Protein 5CWM (pdb70)

Secondary structure (DSSP, 8-state):
-HHHHHHHHHHHHHHHHHHHHHHHHHT-HHHHHHHHHHHHHHHHHHHHHHHHHHHHT-HHHHHHHHHHHHHHHHHHHHHHHHHT-HHHHHHHHHHHHHHHHHHHHHHHHHHHHT-HHHHHHHHHHHHHHHHHHHHHHHHH--HHHHHHHHHHHHHHHHHHHHHHHHHHHTT-HHHHHHHHHHHHHHHHHHHHHHHHH--HHHHHHHHHHHHHHHHHHHHHHHHHH-

Sequence (226 aa):
DPEDELKRVEKLVKEAEEELLRQAKEKGSEEDLEKALRTAEEAAREAKKVLEQAEKEGDPEVALRAVELVVRVAELLLRIAKESGSEEALERALRVAEEAARLAKRVLELAEKQGDPEVALRAVELVVRVAELLLRRIAKESGSEEALERALRVAEEAARLAKRVLELAEKQGDPEVARRAVELVKRVAELLERIARESGSEEAKERAERVREEARELQERVKELRER

Radius of gyration: 18.55 Å; Cα contacts (8 Å, |Δi|>4): 306; chains: 1; bounding box: 42×52×33 Å

Nearest PDB structures (foldseek):
  5cwm-assembly1_A  TM=1.004E+00  e=1.000E-24  synthetic construct
  6e9v-assembly1_Q  TM=1.001E+00  e=4.396E-19  synthetic construct
  6e9t-assembly1_B  TM=9.562E-01  e=6.233E-20  synthetic construct
  6e9y-assembly1_A  TM=9.584E-01  e=1.432E-18  synthetic construct
  6xr2-assembly2_F  TM=8.807E-01  e=2.172E-08  synthetic construct

Solvent-accessible surface area: 11462 Å² total; per-residue (Å²): 105,31,103,73,59,18,115,124,0,52,127,20,0,126,76,0,13,76,29,6,133,59,7,110,144,138,65,30,118,112,16,19,93,67,0,23,144,22,0,31,62,0,12,124,25,0,70,122,2,0,75,55,1,55,185,112,15,55,14,123,17,0,17,96,0,0,32,0,4,0,76,0,0,50,0,0,6,97,2,2,97,101,40,68,43,128,104,6,20,75,80,0,27,137,25,0,24,39,0,11,116,0,0,77,72,0,0,59,12,0,49,159,93,26,37,6,88,15,0,16,118,0,0,30,7,2,4,95,0,3,66,7,0,7,141,1,9,120,85,53,63,45,120,142,2,30,65,98,2,0,108,6,2,13,30,0,0,136,10,0,60,79,0,1,58,18,0,58,169,96,48,38,57,104,10,0,92,63,0,2,56,0,0,69,81,0,5,106,20,0,59,106,4,16,197,104,64,46,15,149,56,0,113,92,40,2,99,115,2,91,74,24,14,146,74,0,77,107,74,2,102,115,29,126,137,232

B-factor: mean 99.31, std 34.23, range [41.82, 228.81]

Structure (mmCIF, N/CA/C/O backbone):
data_5CWM
#
_entry.id   5CWM
#
_cell.length_a   98.280
_cell.length_b   98.280
_cell.length_c   48.570
_cell.angle_alpha   90.000
_cell.angle_beta   90.000
_cell.angle_gamma   120.000
#
_symmetry.space_group_name_H-M   'P 65'
#
loop_
_atom_site.group_PDB
_atom_site.id
_atom_site.type_symbol
_atom_site.label_atom_id
_atom_site.label_alt_id
_atom_site.label_comp_id
_atom_site.label_asym_id
_atom_site.label_entity_id
_atom_site.label_seq_id
_atom_site.pdbx_PDB_ins_code
_atom_site.Cartn_x
_atom_site.Cartn_y
_atom_site.Cartn_z
_atom_site.occupancy
_atom_site.B_iso_or_equiv
_atom_site.auth_seq_id
_atom_site.auth_comp_id
_atom_site.auth_asym_id
_atom_site.auth_atom_id
_atom_site.pdbx_PDB_model_num
ATOM 1 N N . ASP A 1 2 ? 67.132 -4.216 -17.812 1.00 103.97 2 ASP A N 1
ATOM 2 C CA . ASP A 1 2 ? 65.830 -4.274 -18.465 1.00 107.49 2 ASP A CA 1
ATOM 3 C C . ASP A 1 2 ? 64.845 -5.092 -17.636 1.00 107.02 2 ASP A C 1
ATOM 4 O O . ASP A 1 2 ? 65.063 -6.281 -17.407 1.00 110.89 2 ASP A O 1
ATOM 9 N N . PRO A 1 3 ? 63.754 -4.453 -17.187 1.00 104.19 3 PRO A N 1
ATOM 10 C CA . PRO A 1 3 ? 62.736 -5.080 -16.334 1.00 99.88 3 PRO A CA 1
ATOM 11 C C . PRO A 1 3 ? 62.044 -6.273 -16.991 1.00 100.97 3 PRO A C 1
ATOM 12 O O . PRO A 1 3 ? 61.611 -7.187 -16.288 1.00 100.45 3 PRO A O 1
ATOM 16 N N . GLU A 1 4 ? 61.943 -6.260 -18.316 1.00 105.88 4 GLU A N 1
ATOM 17 C CA . GLU A 1 4 ? 61.312 -7.353 -19.051 1.00 108.23 4 GLU A CA 1
ATOM 18 C C . GLU A 1 4 ? 62.104 -8.650 -18.899 1.00 103.53 4 GLU A C 1
ATOM 19 O O . GLU A 1 4 ? 61.545 -9.700 -18.563 1.00 100.65 4 GLU A O 1
ATOM 25 N N . ASP A 1 5 ? 63.408 -8.564 -19.146 1.00 104.81 5 ASP A N 1
ATOM 26 C CA . ASP A 1 5 ? 64.302 -9.709 -19.025 1.00 102.55 5 ASP A CA 1
ATOM 27 C C . ASP A 1 5 ? 64.305 -10.250 -17.599 1.00 96.27 5 ASP A C 1
ATOM 28 O O . ASP A 1 5 ? 64.391 -11.459 -17.383 1.00 97.80 5 ASP A O 1
ATOM 33 N N . GLU A 1 6 ? 64.210 -9.344 -16.631 1.00 92.92 6 GLU A N 1
ATOM 34 C CA . GLU A 1 6 ? 64.150 -9.724 -15.225 1.00 86.19 6 GLU A CA 1
ATOM 35 C C . GLU A 1 6 ? 62.848 -10.455 -14.917 1.00 77.59 6 GLU A C 1
ATOM 36 O O . GLU A 1 6 ? 62.837 -11.436 -14.173 1.00 78.92 6 GLU A O 1
ATOM 42 N N . LEU A 1 7 ? 61.751 -9.972 -15.494 1.00 72.19 7 LEU A N 1
ATOM 43 C CA . LEU A 1 7 ? 60.453 -10.612 -15.318 1.00 67.77 7 LEU A CA 1
ATOM 44 C C . LEU A 1 7 ? 60.463 -12.020 -15.895 1.00 68.28 7 LEU A C 1
ATOM 45 O O . LEU A 1 7 ? 59.991 -12.961 -15.256 1.00 65.95 7 LEU A O 1
ATOM 50 N N . LYS A 1 8 ? 61.011 -12.165 -17.098 1.00 74.35 8 LYS A N 1
ATOM 51 C CA . LYS A 1 8 ? 61.118 -13.480 -17.719 1.00 78.89 8 LYS A CA 1
ATOM 52 C C . LYS A 1 8 ? 62.054 -14.384 -16.918 1.00 81.03 8 LYS A C 1
ATOM 53 O O . LYS A 1 8 ? 61.877 -15.604 -16.884 1.00 76.21 8 LYS A O 1
ATOM 59 N N . ARG A 1 9 ? 63.045 -13.777 -16.271 1.00 87.84 9 ARG A N 1
ATOM 60 C CA . ARG A 1 9 ? 63.944 -14.501 -15.378 1.00 93.16 9 ARG A CA 1
ATOM 61 C C . ARG A 1 9 ? 63.175 -15.085 -14.198 1.00 90.63 9 ARG A C 1
ATOM 62 O O . ARG A 1 9 ? 63.292 -16.275 -13.891 1.00 97.42 9 ARG A O 1
ATOM 70 N N . VAL A 1 10 ? 62.386 -14.238 -13.543 1.00 82.23 10 VAL A N 1
ATOM 71 C CA . VAL A 1 10 ? 61.566 -14.664 -12.416 1.00 71.77 10 VAL A CA 1
ATOM 72 C C . VAL A 1 10 ? 60.593 -15.762 -12.837 1.00 66.83 10 VAL A C 1
ATOM 73 O O . VAL A 1 10 ? 60.433 -16.762 -12.135 1.00 65.98 10 VAL A O 1
ATOM 77 N N . GLU A 1 11 ? 59.955 -15.572 -13.988 1.00 67.14 11 GLU A N 1
ATOM 78 C CA . GLU A 1 11 ? 59.025 -16.560 -14.527 1.00 69.75 11 GLU A CA 1
ATOM 79 C C . GLU A 1 11 ? 59.716 -17.900 -14.756 1.00 67.58 11 GLU A C 1
ATOM 80 O O . GLU A 1 11 ? 59.168 -18.956 -14.431 1.00 56.13 11 GLU A O 1
ATOM 86 N N . LYS A 1 12 ? 60.921 -17.849 -15.313 1.00 71.88 12 LYS A N 1
ATOM 87 C CA . LYS A 1 12 ? 61.689 -19.061 -15.571 1.00 76.72 12 LYS A CA 1
ATOM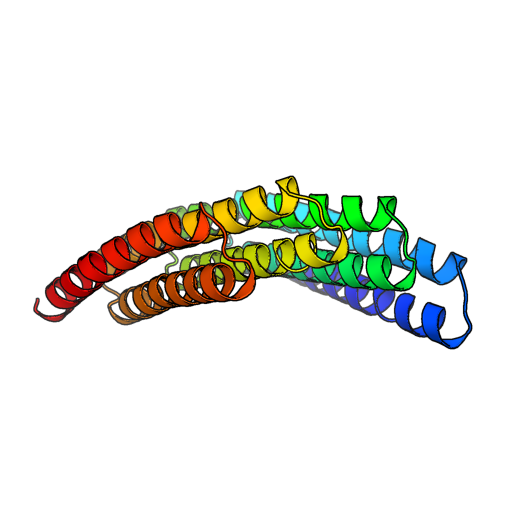 88 C C . LYS A 1 12 ? 62.062 -19.751 -14.264 1.00 69.72 12 LYS A C 1
ATOM 89 O O . LYS A 1 12 ? 62.073 -20.980 -14.185 1.00 67.43 12 LYS A O 1
ATOM 95 N N . LEU A 1 13 ? 62.367 -18.958 -13.241 1.00 66.71 13 LEU A N 1
ATOM 96 C CA . LEU A 1 13 ? 62.669 -19.510 -11.925 1.00 65.95 13 LEU A CA 1
ATOM 97 C C . LEU A 1 13 ? 61.445 -20.203 -11.337 1.00 63.13 13 LEU A C 1
ATOM 98 O O . LEU A 1 13 ? 61.556 -21.264 -10.722 1.00 61.04 13 LEU A O 1
ATOM 103 N N . VAL A 1 14 ? 60.278 -19.597 -11.532 1.00 60.45 14 VAL A N 1
ATOM 104 C CA . VAL A 1 14 ? 59.026 -20.173 -11.057 1.00 59.23 14 VAL A CA 1
ATOM 105 C C . VAL A 1 14 ? 58.738 -21.501 -11.751 1.00 60.42 14 VAL A C 1
ATOM 106 O O . VAL A 1 14 ? 58.424 -22.496 -11.097 1.00 59.56 14 VAL A O 1
ATOM 110 N N . LYS A 1 15 ? 58.847 -21.508 -13.077 1.00 67.82 15 LYS A N 1
ATOM 111 C CA . LYS A 1 15 ? 58.653 -22.724 -13.863 1.00 73.58 15 LYS A CA 1
ATOM 112 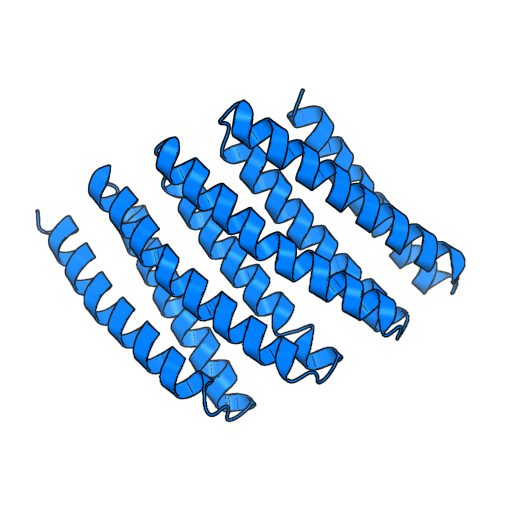C C . LYS A 1 15 ? 59.612 -23.826 -13.418 1.00 73.80 15 LYS A C 1
ATOM 113 O O . LYS A 1 15 ? 59.211 -24.973 -13.210 1.00 75.31 15 LYS A O 1
ATOM 119 N N . GLU A 1 16 ? 60.879 -23.456 -13.266 1.00 74.21 16 GLU A N 1
ATOM 120 C CA . GLU A 1 16 ? 61.921 -24.383 -12.844 1.00 76.53 16 GLU A CA 1
ATOM 121 C C . GLU A 1 16 ? 61.617 -24.971 -11.470 1.00 70.85 16 GLU A C 1
ATOM 122 O O . GLU A 1 16 ? 61.825 -26.162 -11.236 1.00 65.17 16 GLU A O 1
ATOM 128 N N . ALA A 1 17 ? 61.118 -24.130 -10.569 1.00 70.07 17 ALA A N 1
ATOM 129 C CA . ALA A 1 17 ? 60.753 -24.566 -9.225 1.00 64.21 17 ALA A CA 1
ATOM 130 C C . ALA A 1 17 ? 59.568 -25.528 -9.258 1.00 60.92 17 ALA A C 1
ATOM 131 O O . ALA A 1 17 ? 59.556 -26.536 -8.549 1.00 59.27 17 ALA A O 1
ATOM 133 N N . GLU A 1 18 ? 58.573 -25.209 -10.081 1.00 59.09 18 GLU A N 1
ATOM 134 C CA . GLU A 1 18 ? 57.398 -26.061 -10.231 1.00 60.13 18 GLU A CA 1
ATOM 135 C C . GLU A 1 18 ? 57.784 -27.417 -10.808 1.00 62.34 18 GLU A C 1
ATOM 136 O O . GLU A 1 18 ? 57.198 -28.442 -10.455 1.00 62.43 18 GLU A O 1
ATOM 142 N N A GLU A 1 19 ? 58.772 -27.410 -11.697 0.47 66.34 19 GLU A N 1
ATOM 143 N N B GLU A 1 19 ? 58.773 -27.427 -11.694 0.53 66.33 19 GLU A N 1
ATOM 144 C CA A GLU A 1 19 ? 59.285 -28.635 -12.297 0.47 70.66 19 GLU A CA 1
ATOM 145 C CA B GLU A 1 19 ? 59.239 -28.681 -12.272 0.53 70.89 19 GLU A CA 1
ATOM 146 C C A GLU A 1 19 ? 60.072 -29.444 -11.272 0.47 71.80 19 GLU A C 1
ATOM 147 C C B GLU A 1 19 ? 60.087 -29.461 -11.272 0.53 71.90 19 GLU A C 1
ATOM 148 O O A GLU A 1 19 ? 60.026 -30.674 -11.268 0.47 71.81 19 GLU A O 1
ATOM 149 O O B GLU A 1 19 ? 60.097 -30.693 -11.283 0.53 71.94 19 GLU A O 1
ATOM 160 N N . LEU A 1 20 ? 60.792 -28.740 -10.405 1.00 69.48 20 LEU A N 1
ATOM 161 C CA . LEU A 1 20 ? 61.545 -29.375 -9.330 1.00 66.93 20 LEU A CA 1
ATOM 162 C C . LEU A 1 20 ? 60.582 -30.055 -8.368 1.00 62.92 20 LEU A C 1
ATOM 163 O O . LEU A 1 20 ? 60.860 -31.138 -7.861 1.00 64.45 20 LEU A O 1
ATOM 168 N N . LEU A 1 21 ? 59.446 -29.406 -8.128 1.00 63.71 21 LEU A N 1
ATOM 169 C CA . LEU A 1 21 ? 58.389 -29.971 -7.296 1.00 63.99 21 LEU A CA 1
ATOM 170 C C . LEU A 1 21 ? 57.752 -31.183 -7.965 1.00 67.68 21 LEU A C 1
ATOM 171 O O . LEU A 1 21 ? 57.481 -32.193 -7.314 1.00 67.42 21 LEU A O 1
ATOM 176 N N . ARG A 1 22 ? 57.513 -31.072 -9.268 1.00 71.64 22 ARG A N 1
ATOM 177 C CA . ARG A 1 22 ? 56.889 -32.142 -10.038 1.00 77.11 22 ARG A CA 1
ATOM 178 C C . ARG A 1 22 ? 57.761 -33.395 -10.026 1.00 73.23 22 ARG A C 1
ATOM 179 O O . ARG A 1 22 ? 57.273 -34.507 -9.806 1.00 71.21 22 ARG A O 1
ATOM 187 N N . GLN A 1 23 ? 59.057 -33.205 -10.253 1.00 74.84 23 GLN A N 1
ATOM 188 C CA . GLN A 1 23 ? 60.013 -34.302 -10.177 1.00 84.17 23 GLN A CA 1
ATOM 189 C C . GLN A 1 23 ? 60.120 -34.828 -8.749 1.00 83.67 23 GLN A C 1
ATOM 190 O O . GLN A 1 23 ? 60.259 -36.032 -8.533 1.00 83.58 23 GLN A O 1
ATOM 196 N N . ALA A 1 24 ? 60.048 -33.920 -7.779 1.00 84.68 24 ALA A N 1
ATOM 197 C CA . ALA A 1 24 ? 60.120 -34.289 -6.368 1.00 91.02 24 ALA A CA 1
ATOM 198 C C . ALA A 1 24 ? 58.982 -35.228 -5.992 1.00 91.26 24 ALA A C 1
ATOM 199 O O . ALA A 1 24 ? 59.169 -36.162 -5.216 1.00 93.05 24 ALA A O 1
ATOM 201 N N . LYS A 1 25 ? 57.802 -34.972 -6.545 1.00 85.03 25 LYS A N 1
ATOM 202 C CA . LYS A 1 25 ? 56.663 -35.854 -6.332 1.00 81.64 25 LYS A CA 1
ATOM 203 C C . LYS A 1 25 ? 56.845 -37.143 -7.122 1.00 85.58 25 LYS A C 1
ATOM 204 O O . LYS A 1 25 ? 56.499 -38.226 -6.650 1.00 86.44 25 LYS A O 1
ATOM 210 N N . GLU A 1 26 ? 57.389 -37.013 -8.329 1.00 89.64 26 GLU A N 1
ATOM 211 C CA . GLU A 1 26 ? 57.546 -38.150 -9.229 1.00 95.93 26 GLU A CA 1
ATOM 212 C C . GLU A 1 26 ? 58.467 -39.238 -8.677 1.00 98.72 26 GLU A C 1
ATOM 213 O O . GLU A 1 26 ? 58.049 -40.385 -8.517 1.00 101.85 26 GLU A O 1
ATOM 219 N N . LYS A 1 27 ? 59.715 -38.882 -8.384 1.00 99.87 27 LYS A N 1
ATOM 220 C CA . LYS A 1 27 ? 60.683 -39.865 -7.900 1.00 105.98 27 LYS A CA 1
ATOM 221 C C . LYS A 1 27 ? 60.807 -39.882 -6.377 1.00 105.25 27 LYS A C 1
ATOM 222 O O . LYS A 1 27 ? 61.602 -40.642 -5.823 1.00 108.15 27 LYS A O 1
ATOM 228 N N . GLY A 1 28 ? 60.023 -39.044 -5.705 1.00 103.98 28 GLY A N 1
ATOM 229 C CA . GLY A 1 28 ? 60.018 -39.007 -4.254 1.00 105.37 28 GLY A CA 1
ATOM 230 C C . GLY A 1 28 ? 61.316 -38.497 -3.658 1.00 106.65 28 GLY A C 1
ATOM 231 O O . GLY A 1 28 ? 61.903 -39.141 -2.788 1.00 109.44 28 GLY A O 1
ATOM 232 N N . SER A 1 29 ? 61.765 -37.335 -4.123 1.00 103.93 29 SER A N 1
ATOM 233 C CA . SER A 1 29 ? 63.015 -36.753 -3.648 1.00 104.72 29 SER A CA 1
ATOM 234 C C . SER A 1 29 ? 62.769 -35.562 -2.726 1.00 103.92 29 SER A C 1
ATOM 235 O O . SER A 1 29 ? 62.058 -34.623 -3.084 1.00 101.57 29 SER A O 1
ATOM 238 N N . GLU A 1 30 ? 63.365 -35.609 -1.538 1.00 101.89 30 GLU A N 1
ATOM 239 C CA . GLU A 1 30 ? 63.216 -34.543 -0.554 1.00 97.06 30 GLU A CA 1
ATOM 240 C C . GLU A 1 30 ? 64.087 -33.341 -0.911 1.00 92.00 30 GLU A C 1
ATOM 241 O O . GLU A 1 30 ? 63.692 -32.189 -0.710 1.00 87.44 30 GLU A O 1
ATOM 247 N N . GLU A 1 31 ? 65.271 -33.620 -1.449 1.00 94.78 31 GLU A N 1
ATOM 248 C CA . GLU A 1 31 ? 66.213 -32.571 -1.824 1.00 95.89 31 GLU A CA 1
ATOM 249 C C . GLU A 1 31 ? 65.675 -31.733 -2.979 1.00 88.82 31 GLU A C 1
ATOM 250 O O . GLU A 1 31 ? 65.882 -30.518 -3.023 1.00 86.89 31 GLU A O 1
ATOM 256 N N . ASP A 1 32 ? 64.990 -32.387 -3.914 1.00 87.46 32 ASP A N 1
ATOM 257 C CA . ASP A 1 32 ? 64.341 -31.687 -5.017 1.00 85.00 32 ASP A CA 1
ATOM 258 C C . ASP A 1 32 ? 63.272 -30.746 -4.483 1.00 76.02 32 ASP A C 1
ATOM 259 O O . ASP A 1 32 ? 63.073 -29.649 -5.002 1.00 71.27 32 ASP A O 1
ATOM 264 N N . LEU A 1 33 ? 62.591 -31.190 -3.433 1.00 77.18 33 LEU A N 1
ATOM 265 C CA . LEU A 1 33 ? 61.555 -30.400 -2.785 1.00 74.77 33 LEU A CA 1
ATOM 266 C C . LEU A 1 33 ? 62.155 -29.174 -2.101 1.00 68.13 33 LEU A C 1
ATOM 267 O O . LEU A 1 33 ? 61.639 -28.057 -2.228 1.00 63.61 33 LEU A O 1
ATOM 272 N N . GLU A 1 34 ? 63.254 -29.388 -1.384 1.00 66.31 34 GLU A N 1
ATOM 273 C CA . GLU A 1 34 ? 63.943 -28.301 -0.695 1.00 69.32 34 GLU A CA 1
ATOM 274 C C . GLU A 1 34 ? 64.485 -27.262 -1.677 1.00 66.83 34 GLU A C 1
ATOM 275 O O . GLU A 1 34 ? 64.311 -26.057 -1.477 1.00 61.53 34 GLU A O 1
ATOM 281 N N . LYS A 1 35 ? 65.134 -27.728 -2.740 1.00 71.24 35 LYS A N 1
ATOM 282 C CA . LYS A 1 35 ? 65.688 -26.818 -3.737 1.00 75.69 35 LYS A CA 1
ATOM 283 C C . LYS A 1 35 ? 64.574 -26.161 -4.547 1.00 70.70 35 LYS A C 1
ATOM 284 O O . LYS A 1 35 ? 64.771 -25.098 -5.136 1.00 69.24 35 LYS A O 1
ATOM 290 N N . ALA A 1 36 ? 63.405 -26.796 -4.576 1.00 67.34 36 ALA A N 1
ATOM 291 C CA . ALA A 1 36 ? 62.227 -26.187 -5.184 1.00 61.80 36 ALA A CA 1
ATOM 292 C C . ALA A 1 36 ? 61.763 -25.018 -4.326 1.00 59.43 36 ALA A C 1
ATOM 293 O O . ALA A 1 36 ? 61.447 -23.939 -4.837 1.00 57.82 36 ALA A O 1
ATOM 295 N N . LEU A 1 37 ? 61.729 -25.249 -3.016 1.00 59.76 37 LEU A N 1
ATOM 296 C CA . LEU A 1 37 ? 61.407 -24.205 -2.049 1.00 60.28 37 LEU A CA 1
ATOM 297 C C . LEU A 1 37 ? 62.358 -23.019 -2.203 1.00 60.11 37 LEU A C 1
ATOM 298 O O . LEU A 1 37 ? 61.925 -21.867 -2.325 1.00 59.21 37 LEU A O 1
ATOM 303 N N . ARG A 1 38 ? 63.654 -23.318 -2.216 1.00 64.32 38 ARG A N 1
ATOM 304 C CA . ARG A 1 38 ? 64.688 -22.297 -2.363 1.00 68.93 38 ARG A CA 1
ATOM 305 C C . ARG A 1 38 ? 64.560 -21.530 -3.677 1.00 66.17 38 ARG A C 1
ATOM 306 O O . ARG A 1 38 ? 64.683 -20.303 -3.704 1.00 67.19 38 ARG A O 1
ATOM 314 N N . THR A 1 39 ? 64.314 -22.258 -4.762 1.00 58.23 39 THR A N 1
ATOM 315 C CA . THR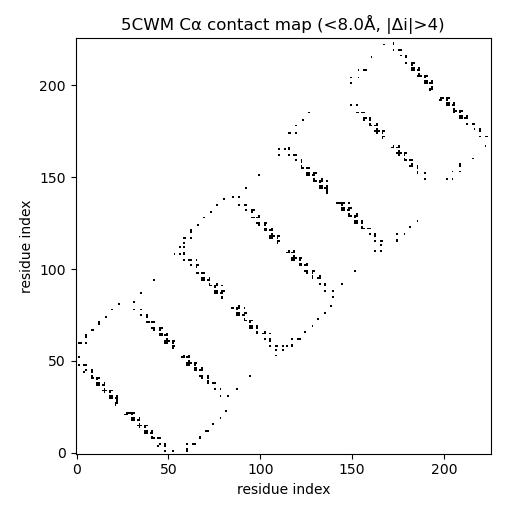 A 1 39 ? 64.156 -21.649 -6.079 1.00 57.78 39 THR A CA 1
ATOM 316 C C . THR A 1 39 ? 62.969 -20.691 -6.095 1.00 66.19 39 THR A C 1
ATOM 317 O O . THR A 1 39 ? 63.064 -19.570 -6.606 1.00 55.27 39 THR A O 1
ATOM 321 N N . ALA A 1 40 ? 61.855 -21.139 -5.525 1.00 66.12 40 ALA A N 1
ATOM 322 C CA . ALA A 1 40 ? 60.661 -20.308 -5.429 1.00 69.10 40 ALA A CA 1
ATOM 323 C C . ALA A 1 40 ? 60.939 -19.044 -4.619 1.00 69.35 40 ALA A C 1
ATOM 324 O O . ALA A 1 40 ? 60.549 -17.943 -5.016 1.00 69.57 40 ALA A O 1
ATOM 326 N N . GLU A 1 41 ? 61.622 -19.208 -3.489 1.00 68.92 41 GLU A N 1
ATOM 327 C CA . GLU A 1 41 ? 61.966 -18.071 -2.640 1.00 71.10 41 GLU A CA 1
ATOM 328 C C . GLU A 1 41 ? 62.849 -17.061 -3.371 1.00 67.48 41 GLU A C 1
ATOM 329 O O . GLU A 1 41 ? 62.656 -15.848 -3.244 1.00 68.39 41 GLU A O 1
ATOM 335 N N . GLU A 1 42 ? 63.815 -17.563 -4.136 1.00 67.48 42 GLU A N 1
ATOM 336 C CA . GLU A 1 42 ? 64.678 -16.697 -4.933 1.00 70.37 42 GLU A CA 1
ATOM 337 C C . GLU A 1 42 ? 63.860 -15.949 -5.981 1.00 64.18 42 GLU A C 1
ATOM 338 O O . GLU A 1 42 ? 64.072 -14.754 -6.218 1.00 64.71 42 GLU A O 1
ATOM 344 N N . ALA A 1 43 ? 62.920 -16.660 -6.597 1.00 58.63 43 ALA A N 1
ATOM 345 C CA . ALA A 1 43 ? 62.023 -16.062 -7.578 1.00 57.63 43 ALA A CA 1
ATOM 346 C C . ALA A 1 43 ? 61.235 -14.911 -6.961 1.00 58.71 43 ALA A C 1
ATOM 347 O O . ALA A 1 43 ? 61.114 -13.840 -7.558 1.00 57.89 43 ALA A O 1
ATOM 349 N N . ALA A 1 44 ? 60.711 -15.135 -5.760 1.00 61.06 44 ALA A N 1
ATOM 350 C CA . ALA A 1 44 ? 59.961 -14.106 -5.046 1.00 59.42 44 ALA A CA 1
ATOM 351 C C . ALA A 1 44 ? 60.847 -12.912 -4.700 1.00 62.36 44 ALA A C 1
ATOM 352 O O . ALA A 1 44 ? 60.418 -11.760 -4.803 1.00 62.16 44 ALA A O 1
ATOM 354 N N . ARG A 1 45 ? 62.080 -13.192 -4.286 1.00 69.77 45 ARG A N 1
ATOM 355 C CA . ARG A 1 45 ? 63.042 -12.138 -3.972 1.00 79.39 45 ARG A CA 1
ATOM 356 C C . ARG A 1 45 ? 63.295 -11.241 -5.181 1.00 81.90 45 ARG A C 1
ATOM 357 O O . ARG A 1 45 ? 63.112 -10.017 -5.117 1.00 80.76 45 ARG A O 1
ATOM 365 N N . GLU A 1 46 ? 63.709 -11.861 -6.283 1.00 84.84 46 GLU A N 1
ATOM 366 C CA . GLU A 1 46 ? 63.971 -11.133 -7.519 1.00 84.87 46 GLU A CA 1
ATOM 367 C C . GLU A 1 46 ? 62.737 -10.361 -7.974 1.00 77.08 46 GLU A C 1
ATOM 368 O O . GLU A 1 46 ? 62.843 -9.222 -8.431 1.00 79.48 46 GLU A O 1
ATOM 374 N N . ALA A 1 47 ? 61.569 -10.983 -7.835 1.00 72.47 47 ALA A N 1
ATOM 375 C CA . ALA A 1 47 ? 60.308 -10.341 -8.191 1.00 69.67 47 ALA A CA 1
ATOM 376 C C . ALA A 1 47 ? 60.090 -9.065 -7.383 1.00 70.43 47 ALA A C 1
ATOM 377 O O . ALA A 1 47 ? 59.729 -8.022 -7.938 1.00 69.48 47 ALA A O 1
ATOM 379 N N . LYS A 1 48 ? 60.314 -9.148 -6.074 1.00 70.96 48 LYS A N 1
ATOM 380 C CA . LYS A 1 48 ? 60.154 -7.984 -5.212 1.00 76.44 48 LYS A CA 1
ATOM 381 C C . LYS A 1 48 ? 61.167 -6.902 -5.571 1.00 80.32 48 LYS A C 1
ATOM 382 O O . LYS A 1 48 ? 60.861 -5.713 -5.494 1.00 79.93 48 LYS A O 1
ATOM 388 N N . LYS A 1 49 ? 62.370 -7.314 -5.963 1.00 86.42 49 LYS A N 1
ATOM 389 C CA . LYS A 1 49 ? 63.373 -6.357 -6.426 1.00 93.88 49 LYS A CA 1
ATOM 390 C C . LYS A 1 49 ? 62.877 -5.611 -7.666 1.00 98.01 49 LYS A C 1
ATOM 391 O O . LYS A 1 49 ? 62.978 -4.380 -7.753 1.00 110.21 49 LYS A O 1
ATOM 397 N N . VAL A 1 50 ? 62.335 -6.369 -8.617 1.00 90.04 50 VAL A N 1
ATOM 398 C CA . VAL A 1 50 ? 61.772 -5.801 -9.839 1.00 85.68 50 VAL A CA 1
ATOM 399 C C . VAL A 1 50 ? 60.649 -4.817 -9.518 1.00 82.67 50 VAL A C 1
ATOM 400 O O . VAL A 1 50 ? 60.551 -3.752 -10.128 1.00 83.33 50 VAL A O 1
ATOM 404 N N . LEU A 1 51 ? 59.808 -5.177 -8.554 1.00 80.30 51 LEU A N 1
ATOM 405 C CA . LEU A 1 51 ? 58.766 -4.272 -8.077 1.00 80.69 51 LEU A CA 1
ATOM 406 C C . LEU A 1 51 ? 59.365 -2.980 -7.527 1.00 84.19 51 LEU A C 1
ATOM 407 O O . LEU A 1 51 ? 58.901 -1.881 -7.841 1.00 83.48 51 LEU A O 1
ATOM 412 N N . GLU A 1 52 ? 60.401 -3.125 -6.708 1.00 90.23 52 GLU A N 1
ATOM 413 C CA . GLU A 1 52 ? 61.043 -1.988 -6.062 1.00 98.18 52 GLU A CA 1
ATOM 414 C C . GLU A 1 52 ? 61.673 -1.035 -7.072 1.00 107.41 52 GLU A C 1
ATOM 415 O O . GLU A 1 52 ? 61.631 0.182 -6.886 1.00 112.08 52 GLU A O 1
ATOM 421 N N . GLN A 1 53 ? 62.254 -1.576 -8.139 1.00 111.70 53 GLN A N 1
ATOM 422 C CA . GLN A 1 53 ? 62.819 -0.713 -9.173 1.00 119.87 53 GLN A CA 1
ATOM 423 C C . GLN A 1 53 ? 61.703 -0.141 -10.047 1.00 117.26 53 GLN A C 1
ATOM 424 O O . GLN A 1 53 ? 61.854 0.927 -10.646 1.00 123.02 53 GLN A O 1
ATOM 430 N N . ALA A 1 54 ? 60.579 -0.849 -10.104 1.00 108.56 54 ALA A N 1
ATOM 431 C CA . ALA A 1 54 ? 59.424 -0.390 -10.868 1.00 101.04 54 ALA A CA 1
ATOM 432 C C . ALA A 1 54 ? 58.750 0.783 -10.168 1.00 96.11 54 ALA A C 1
ATOM 433 O O . ALA A 1 54 ? 58.105 1.612 -10.810 1.00 94.78 54 ALA A O 1
ATOM 435 N N . GLU A 1 55 ? 58.898 0.846 -8.848 1.00 94.80 55 GLU A N 1
ATOM 436 C CA . GLU A 1 55 ? 58.377 1.969 -8.077 1.00 97.07 55 GLU A CA 1
ATOM 437 C C . GLU A 1 55 ? 59.137 3.247 -8.411 1.00 103.10 55 GLU A C 1
ATOM 438 O O . GLU A 1 55 ? 58.541 4.312 -8.572 1.00 102.94 55 GLU A O 1
ATOM 444 N N . LYS A 1 56 ? 60.458 3.133 -8.513 1.00 109.51 56 LYS A N 1
ATOM 445 C CA . LYS A 1 56 ? 61.297 4.274 -8.855 1.00 122.24 56 LYS A CA 1
ATOM 446 C C . LYS A 1 56 ? 61.110 4.674 -10.312 1.00 129.33 56 LYS A C 1
ATOM 447 O O . LYS A 1 56 ? 60.962 5.856 -10.624 1.00 141.59 56 LYS A O 1
ATOM 453 N N . GLU A 1 57 ? 61.121 3.687 -11.203 1.00 124.62 57 GLU A N 1
ATOM 454 C CA . GLU A 1 57 ? 60.932 3.949 -12.625 1.00 124.59 57 GLU A CA 1
ATOM 455 C C . GLU A 1 57 ? 59.516 4.442 -12.908 1.00 119.68 57 GLU A C 1
ATOM 456 O O . GLU A 1 57 ? 59.290 5.198 -13.853 1.00 121.29 57 GLU A O 1
ATOM 462 N N . GLY A 1 58 ? 58.567 4.011 -12.084 1.00 115.21 58 GLY A N 1
ATOM 463 C CA . GLY A 1 58 ? 57.195 4.472 -12.193 1.00 116.96 58 GLY A CA 1
ATOM 464 C C . GLY A 1 58 ? 56.357 3.703 -13.196 1.00 113.68 58 GLY A C 1
ATOM 465 O O . GLY A 1 58 ? 55.387 4.234 -13.735 1.00 115.11 58 GLY A O 1
ATOM 466 N N . ASP A 1 59 ? 56.730 2.453 -13.451 1.00 110.83 59 ASP A N 1
ATOM 467 C CA . ASP A 1 59 ? 55.969 1.607 -14.362 1.00 109.10 59 ASP A CA 1
ATOM 468 C C . ASP A 1 59 ? 55.056 0.669 -13.576 1.00 107.83 59 ASP A C 1
ATOM 469 O O . ASP A 1 59 ? 55.527 -0.279 -12.947 1.00 111.56 59 ASP A O 1
ATOM 474 N N . PRO A 1 60 ? 53.741 0.933 -13.615 1.00 104.14 60 PRO A N 1
ATOM 475 C CA . PRO A 1 60 ? 52.738 0.144 -12.889 1.00 100.13 60 PRO A CA 1
ATOM 476 C C . PRO A 1 60 ? 52.576 -1.277 -13.427 1.00 102.20 60 PRO A C 1
ATOM 477 O O . PRO A 1 60 ? 52.301 -2.193 -12.652 1.00 97.42 60 PRO A O 1
ATOM 481 N N . GLU A 1 61 ? 52.744 -1.450 -14.734 1.00 111.14 61 GLU A N 1
ATOM 482 C CA . GLU A 1 61 ? 52.556 -2.750 -15.374 1.00 117.51 61 GLU A CA 1
ATOM 483 C C . GLU A 1 61 ? 53.592 -3.765 -14.899 1.00 109.30 61 GLU A C 1
ATOM 484 O O . GLU A 1 61 ? 53.247 -4.880 -14.490 1.00 105.49 61 GLU A O 1
ATOM 490 N N . VAL A 1 62 ? 54.860 -3.368 -14.957 1.00 107.10 62 VAL A N 1
ATOM 491 C CA . VAL A 1 62 ? 55.963 -4.207 -14.504 1.00 104.08 62 VAL A CA 1
ATOM 492 C C . VAL A 1 62 ? 55.783 -4.579 -13.036 1.00 100.33 62 VAL A C 1
ATOM 493 O O . VAL A 1 62 ? 56.006 -5.726 -12.636 1.00 104.32 62 VAL A O 1
ATOM 497 N N . ALA A 1 63 ? 55.370 -3.596 -12.243 1.00 94.09 63 ALA A N 1
ATOM 498 C CA . ALA A 1 63 ? 55.095 -3.798 -10.827 1.00 86.43 63 ALA A CA 1
ATOM 499 C C . ALA A 1 63 ? 54.017 -4.858 -10.618 1.00 76.92 63 ALA A C 1
ATOM 500 O O . ALA A 1 63 ? 54.190 -5.793 -9.830 1.00 76.44 63 ALA A O 1
ATOM 502 N N . LEU A 1 64 ? 52.909 -4.704 -11.338 1.00 75.25 64 LEU A N 1
ATOM 503 C CA . LEU A 1 64 ? 51.790 -5.635 -11.254 1.00 68.96 64 LEU A CA 1
ATOM 504 C C . LEU A 1 64 ? 52.219 -7.051 -11.615 1.00 68.80 64 LEU A C 1
ATOM 505 O O . LEU A 1 64 ? 51.894 -8.008 -10.907 1.00 68.77 64 LEU A O 1
ATOM 510 N N . ARG A 1 65 ? 52.952 -7.176 -12.719 1.00 72.32 65 ARG A N 1
ATOM 511 C CA . ARG A 1 65 ? 53.458 -8.473 -13.155 1.00 73.63 65 ARG A CA 1
ATOM 512 C C . ARG A 1 65 ? 54.342 -9.097 -12.078 1.00 65.99 65 ARG A C 1
ATOM 513 O O . ARG A 1 65 ? 54.230 -10.288 -11.776 1.00 63.22 65 ARG A O 1
ATOM 521 N N . ALA A 1 66 ? 55.211 -8.279 -11.492 1.00 66.39 66 ALA A N 1
ATOM 522 C CA . ALA A 1 66 ? 56.112 -8.739 -10.442 1.00 62.41 66 ALA A CA 1
ATOM 523 C C . ALA A 1 66 ? 55.343 -9.263 -9.232 1.00 59.79 66 ALA A C 1
ATOM 524 O O . ALA A 1 66 ? 55.651 -10.335 -8.705 1.00 57.88 66 ALA A O 1
ATOM 526 N N . VAL A 1 67 ? 54.338 -8.509 -8.800 1.00 59.87 67 VAL A N 1
ATOM 527 C CA . VAL A 1 67 ? 53.588 -8.871 -7.603 1.00 60.71 67 VAL A CA 1
ATOM 528 C C . VAL A 1 67 ? 52.698 -10.093 -7.831 1.00 60.06 67 VAL A C 1
ATOM 529 O O . VAL A 1 67 ? 52.558 -10.935 -6.943 1.00 60.22 67 VAL A O 1
ATOM 533 N N . GLU A 1 68 ? 52.108 -10.210 -9.018 1.00 60.48 68 GLU A N 1
ATOM 534 C CA . GLU A 1 68 ? 51.308 -11.396 -9.309 1.00 61.09 68 GLU A CA 1
ATOM 535 C C . GLU A 1 68 ? 52.224 -12.608 -9.482 1.00 60.92 68 GLU A C 1
ATOM 536 O O . GLU A 1 68 ? 51.810 -13.749 -9.256 1.00 63.42 68 GLU A O 1
ATOM 542 N N . LEU A 1 69 ? 53.474 -12.357 -9.864 1.00 59.42 69 LEU A N 1
ATOM 543 C CA . LEU A 1 69 ? 54.486 -13.410 -9.854 1.00 60.41 69 LEU A CA 1
ATOM 544 C C . LEU A 1 69 ? 54.797 -13.827 -8.418 1.00 60.90 69 LEU A C 1
ATOM 545 O O . LEU A 1 69 ? 55.018 -15.007 -8.138 1.00 62.49 69 LEU A O 1
ATOM 550 N N . VAL A 1 70 ? 54.809 -12.853 -7.511 1.00 59.96 70 VAL A N 1
ATOM 551 C CA . VAL A 1 70 ? 54.997 -13.136 -6.090 1.00 54.95 70 VAL A CA 1
ATOM 552 C C . VAL A 1 70 ? 53.849 -13.999 -5.569 1.00 56.37 70 VAL A C 1
ATOM 553 O O . VAL A 1 70 ? 54.065 -14.943 -4.809 1.00 56.65 70 VAL A O 1
ATOM 557 N N . VAL A 1 71 ? 52.631 -13.676 -5.995 1.00 59.16 71 VAL A N 1
ATOM 558 C CA . VAL A 1 71 ? 51.452 -14.464 -5.644 1.00 53.96 71 VAL A CA 1
ATOM 559 C C . VAL A 1 71 ? 51.579 -15.890 -6.175 1.00 50.87 71 VAL A C 1
ATOM 560 O O . VAL A 1 71 ? 51.278 -16.859 -5.471 1.00 48.31 71 VAL A O 1
ATOM 564 N N . ARG A 1 72 ? 52.029 -16.004 -7.422 1.00 55.39 72 ARG A N 1
ATOM 565 C CA . ARG A 1 72 ? 52.327 -17.296 -8.033 1.00 58.09 72 ARG A CA 1
ATOM 566 C C . ARG A 1 72 ? 53.268 -18.110 -7.145 1.00 56.57 72 ARG A C 1
ATOM 567 O O . ARG A 1 72 ? 53.008 -19.281 -6.834 1.00 60.02 72 ARG A O 1
ATOM 575 N N . VAL A 1 73 ? 54.357 -17.467 -6.734 1.00 54.22 73 VAL A N 1
ATOM 576 C CA . VAL A 1 73 ? 55.339 -18.085 -5.852 1.00 56.41 73 VAL A CA 1
ATOM 577 C C . VAL A 1 73 ? 54.694 -18.539 -4.546 1.00 57.05 73 VAL A C 1
ATOM 578 O O . VAL A 1 73 ? 54.991 -19.618 -4.045 1.00 54.75 73 VAL A O 1
ATOM 582 N N . ALA A 1 74 ? 53.801 -17.715 -4.009 1.00 61.98 74 ALA A N 1
ATOM 583 C CA . ALA A 1 74 ? 53.118 -18.031 -2.758 1.00 55.23 74 ALA A CA 1
ATOM 584 C C . ALA A 1 74 ? 52.252 -19.283 -2.891 1.00 50.29 74 ALA A C 1
ATOM 585 O O . ALA A 1 74 ? 52.312 -20.182 -2.046 1.00 49.11 74 ALA A O 1
ATOM 587 N N . GLU A 1 75 ? 51.446 -19.335 -3.950 1.00 41.82 75 GLU A N 1
ATOM 588 C CA . GLU A 1 75 ? 50.629 -20.513 -4.233 1.00 73.11 75 GLU A CA 1
ATOM 589 C C . GLU A 1 75 ? 51.513 -21.748 -4.358 1.00 42.82 75 GLU A C 1
ATOM 590 O O . GLU A 1 75 ? 51.196 -22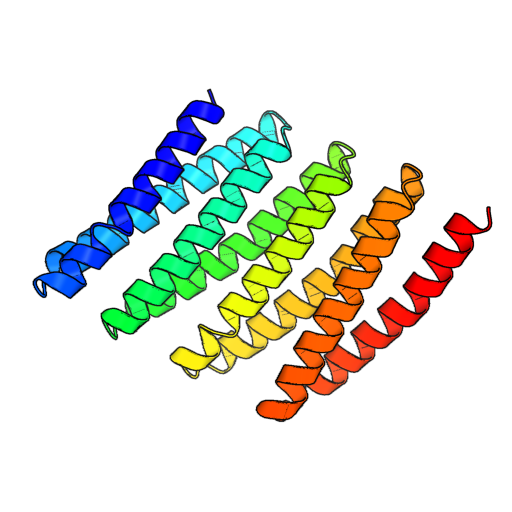.822 -3.828 1.00 45.92 75 GLU A O 1
ATOM 596 N N . LEU A 1 76 ? 52.631 -21.580 -5.060 1.00 46.30 76 LEU A N 1
ATOM 597 C CA . LEU A 1 76 ? 53.592 -22.662 -5.232 1.00 46.82 76 LEU A CA 1
ATOM 598 C C . LEU A 1 76 ? 54.110 -23.154 -3.884 1.00 49.08 76 LEU A C 1
ATOM 599 O O . LEU A 1 76 ? 54.273 -24.354 -3.674 1.00 50.15 76 LEU A O 1
ATOM 604 N N . LEU A 1 77 ? 54.354 -22.221 -2.971 1.00 53.74 77 LEU A N 1
ATOM 605 C CA . LEU A 1 77 ? 54.850 -22.556 -1.643 1.00 55.22 77 LEU A CA 1
ATOM 606 C C . LEU A 1 77 ? 53.774 -23.249 -0.821 1.00 56.36 77 LEU A C 1
ATOM 607 O O . LEU A 1 77 ? 54.081 -24.060 0.049 1.00 62.23 77 LEU A O 1
ATOM 612 N N . LEU A 1 78 ? 52.514 -22.925 -1.094 1.00 54.53 78 LEU A N 1
ATOM 613 C CA . LEU A 1 78 ? 51.408 -23.625 -0.452 1.00 56.31 78 LEU A CA 1
ATOM 614 C C . LEU A 1 78 ? 51.348 -25.072 -0.936 1.00 64.16 78 LEU A C 1
ATOM 615 O O . LEU A 1 78 ? 51.141 -25.996 -0.146 1.00 62.48 78 LEU A O 1
ATOM 620 N N . ARG A 1 79 ? 51.532 -25.263 -2.240 1.00 71.34 79 ARG A N 1
ATOM 621 C CA . ARG A 1 79 ? 51.545 -26.609 -2.810 1.00 71.47 79 ARG A CA 1
ATOM 622 C C . ARG A 1 79 ? 52.703 -27.438 -2.248 1.00 61.05 79 ARG A C 1
ATOM 623 O O . ARG A 1 79 ? 52.518 -28.589 -1.833 1.00 50.07 79 ARG A O 1
ATOM 631 N N . ILE A 1 80 ? 53.891 -26.838 -2.234 1.00 56.43 80 ILE A N 1
ATOM 632 C CA . ILE A 1 80 ? 55.076 -27.460 -1.652 1.00 60.87 80 ILE A CA 1
ATOM 633 C C . ILE A 1 80 ? 54.828 -27.819 -0.190 1.00 68.45 80 ILE A C 1
ATOM 634 O O . ILE A 1 80 ? 55.225 -28.888 0.271 1.00 68.28 80 ILE A O 1
ATOM 639 N N . ALA A 1 81 ? 54.169 -26.916 0.528 1.00 71.23 81 ALA A N 1
ATOM 640 C CA . ALA A 1 81 ? 53.760 -27.161 1.907 1.00 63.44 81 ALA A CA 1
ATOM 641 C C . ALA A 1 81 ? 52.923 -28.429 2.002 1.00 58.21 81 ALA A C 1
ATOM 642 O O . ALA A 1 81 ? 53.314 -29.386 2.667 1.00 59.88 81 ALA A O 1
ATOM 644 N N . LYS A 1 82 ? 51.765 -28.420 1.345 1.00 57.52 82 LYS A N 1
ATOM 645 C CA . LYS A 1 82 ? 50.846 -29.558 1.361 1.00 53.54 82 LYS A CA 1
ATOM 646 C C . LYS A 1 82 ? 51.515 -30.877 0.978 1.00 60.22 82 LYS A C 1
ATOM 647 O O . LYS A 1 82 ? 51.182 -31.926 1.530 1.00 63.19 82 LYS A O 1
ATOM 653 N N . GLU A 1 83 ? 52.453 -30.830 0.037 1.00 64.78 83 GLU A N 1
ATOM 654 C CA . GLU A 1 83 ? 53.157 -32.045 -0.370 1.00 70.87 83 GLU A CA 1
ATOM 655 C C . GLU A 1 83 ? 54.151 -32.520 0.689 1.00 70.66 83 GLU A C 1
ATOM 656 O O . GLU A 1 83 ? 54.241 -33.713 0.976 1.00 70.78 83 GLU A O 1
ATOM 662 N N . SER A 1 84 ? 54.894 -31.580 1.263 1.00 72.65 84 SER A N 1
ATOM 663 C CA . SER A 1 84 ? 55.907 -31.895 2.265 1.00 78.57 84 SER A CA 1
ATOM 664 C C . SER A 1 84 ? 55.302 -32.154 3.640 1.00 75.99 84 SER A C 1
ATOM 665 O O . SER A 1 84 ? 55.887 -32.860 4.457 1.00 77.26 84 SER A O 1
ATOM 668 N N . GLY A 1 85 ? 54.137 -31.566 3.895 1.00 72.28 85 GLY A N 1
ATOM 669 C CA . GLY A 1 85 ? 53.513 -31.655 5.202 1.00 71.90 85 GLY A CA 1
ATOM 670 C C . GLY A 1 85 ? 54.317 -30.906 6.248 1.00 77.49 85 GLY A C 1
ATOM 671 O O . GLY A 1 85 ? 54.176 -31.144 7.448 1.00 82.57 85 GLY A O 1
ATOM 672 N N . SER A 1 86 ? 55.167 -29.996 5.784 1.00 77.45 86 SER A N 1
ATOM 673 C CA . SER A 1 86 ? 56.037 -29.231 6.666 1.00 82.18 86 SER A CA 1
ATOM 674 C C . SER A 1 86 ? 55.354 -27.958 7.147 1.00 81.36 86 SER A C 1
ATOM 675 O O . SER A 1 86 ? 54.847 -27.173 6.346 1.00 74.48 86 SER A O 1
ATOM 678 N N . GLU A 1 87 ? 55.347 -27.761 8.461 1.00 85.00 87 GLU A N 1
ATOM 679 C CA . GLU A 1 87 ? 54.756 -26.571 9.058 1.00 90.47 87 GLU A CA 1
ATOM 680 C C . GLU A 1 87 ? 55.554 -25.326 8.682 1.00 92.66 87 GLU A C 1
ATOM 681 O O . GLU A 1 87 ? 54.988 -24.252 8.470 1.00 88.99 87 GLU A O 1
ATOM 687 N N . GLU A 1 88 ? 56.871 -25.484 8.591 1.00 101.31 88 GLU A N 1
ATOM 688 C CA . GLU A 1 88 ? 57.765 -24.376 8.271 1.00 110.23 88 GLU A CA 1
ATOM 689 C C . GLU A 1 88 ? 57.497 -23.819 6.875 1.00 107.72 88 GLU A C 1
ATOM 690 O O . GLU A 1 88 ? 57.361 -22.608 6.698 1.00 106.83 88 GLU A O 1
ATOM 696 N N . ALA A 1 89 ? 57.420 -24.710 5.890 1.00 95.65 89 ALA A N 1
ATOM 697 C CA . ALA A 1 89 ? 57.153 -24.314 4.510 1.00 81.05 89 ALA A CA 1
ATOM 698 C C . ALA A 1 89 ? 55.793 -23.633 4.388 1.00 70.83 89 ALA A C 1
ATOM 699 O O . ALA A 1 89 ? 55.623 -22.685 3.616 1.00 68.64 89 ALA A O 1
ATOM 701 N N . LEU A 1 90 ? 54.828 -24.126 5.157 1.00 65.29 90 LEU A N 1
ATOM 702 C CA . LEU A 1 90 ? 53.492 -23.544 5.191 1.00 60.81 90 LEU A CA 1
ATOM 703 C C . LEU A 1 90 ? 53.541 -22.128 5.760 1.00 60.46 90 LEU A C 1
ATOM 704 O O . LEU A 1 90 ? 52.880 -21.215 5.255 1.00 59.16 90 LEU A O 1
ATOM 709 N N . GLU A 1 91 ? 54.338 -21.954 6.811 1.00 66.97 91 GLU A N 1
ATOM 710 C CA . GLU A 1 91 ? 54.535 -20.641 7.412 1.00 72.51 91 GLU A CA 1
ATOM 711 C C . GLU A 1 91 ? 55.185 -19.684 6.418 1.00 66.34 91 GLU A C 1
ATOM 712 O O . GLU A 1 91 ? 54.828 -18.507 6.352 1.00 60.40 91 GLU A O 1
ATOM 718 N N . ARG A 1 92 ? 56.138 -20.197 5.646 1.00 69.35 92 ARG A N 1
ATOM 719 C CA . ARG A 1 92 ? 56.797 -19.401 4.616 1.00 73.75 92 ARG A CA 1
ATOM 720 C C . ARG A 1 92 ? 55.801 -18.978 3.542 1.00 67.84 92 ARG A C 1
ATOM 721 O O . ARG A 1 92 ? 55.826 -17.837 3.076 1.00 68.95 92 ARG A O 1
ATOM 729 N N . ALA A 1 93 ? 54.922 -19.901 3.159 1.00 63.30 93 ALA A N 1
ATOM 730 C CA . ALA A 1 93 ? 53.851 -19.597 2.215 1.00 57.30 93 ALA A CA 1
ATOM 731 C C . ALA A 1 93 ? 52.968 -18.476 2.754 1.00 54.11 93 ALA A C 1
ATOM 732 O O . ALA A 1 93 ? 52.614 -17.538 2.028 1.00 48.89 93 ALA A O 1
ATOM 734 N N . LEU A 1 94 ? 52.626 -18.580 4.036 1.00 56.69 94 LEU A N 1
ATOM 735 C CA . LEU A 1 94 ? 51.844 -17.555 4.717 1.00 58.97 94 LEU A CA 1
ATOM 736 C C . LEU A 1 94 ? 52.528 -16.192 4.643 1.00 58.85 94 LEU A C 1
ATOM 737 O O . LEU A 1 94 ? 51.898 -15.189 4.298 1.00 52.63 94 LEU A O 1
ATOM 742 N N . ARG A 1 95 ? 53.820 -16.166 4.960 1.00 68.60 95 ARG A N 1
ATOM 743 C CA . ARG A 1 95 ? 54.599 -14.931 4.937 1.00 77.04 95 ARG A CA 1
ATOM 744 C C . ARG A 1 95 ? 54.636 -14.306 3.545 1.00 73.02 95 ARG A C 1
ATOM 745 O O . ARG A 1 95 ? 54.415 -13.103 3.390 1.00 72.44 95 ARG A O 1
ATOM 753 N N . VAL A 1 96 ? 54.916 -15.127 2.537 1.00 70.92 96 VAL A N 1
ATOM 754 C CA . VAL A 1 96 ? 54.989 -14.650 1.160 1.00 62.14 96 VAL A CA 1
ATOM 755 C C . VAL A 1 96 ? 53.634 -14.121 0.689 1.00 56.23 96 VAL A C 1
ATOM 756 O O . VAL A 1 96 ? 53.568 -13.138 -0.049 1.00 59.50 96 VAL A O 1
ATOM 760 N N . ALA A 1 97 ? 52.554 -14.762 1.127 1.00 52.55 97 ALA A N 1
ATOM 761 C CA . ALA A 1 97 ? 51.211 -14.280 0.806 1.00 51.65 97 ALA A CA 1
ATOM 762 C C . ALA A 1 97 ? 50.945 -12.914 1.444 1.00 61.22 97 ALA A C 1
ATOM 763 O O . ALA A 1 97 ? 50.517 -11.963 0.767 1.00 68.06 97 ALA A O 1
ATOM 765 N N . GLU A 1 98 ? 51.203 -12.826 2.748 1.00 66.15 98 GLU A N 1
ATOM 766 C CA . GLU A 1 98 ? 51.030 -11.583 3.495 1.00 71.05 98 GLU A CA 1
ATOM 767 C C . GLU A 1 98 ? 51.826 -10.441 2.872 1.00 70.13 98 GLU A C 1
ATOM 768 O O . GLU A 1 98 ? 51.362 -9.302 2.830 1.00 73.28 98 GLU A O 1
ATOM 774 N N . GLU A 1 99 ? 53.025 -10.754 2.391 1.00 68.99 99 GLU A N 1
ATOM 775 C CA . GLU A 1 99 ? 53.849 -9.771 1.698 1.00 73.21 99 GLU A CA 1
ATOM 776 C C . GLU A 1 99 ? 53.202 -9.376 0.375 1.00 72.93 99 GLU A C 1
ATOM 777 O O . GLU A 1 99 ? 53.114 -8.193 0.042 1.00 75.27 99 GLU A O 1
ATOM 783 N N . ALA A 1 100 ? 52.747 -10.380 -0.369 1.00 71.40 100 ALA A N 1
ATOM 784 C CA . ALA A 1 100 ? 52.110 -10.170 -1.664 1.00 65.21 100 ALA A CA 1
ATOM 785 C C . ALA A 1 100 ? 50.928 -9.217 -1.552 1.00 64.24 100 ALA A C 1
ATOM 786 O O . ALA A 1 100 ? 50.678 -8.420 -2.457 1.00 67.63 100 ALA A O 1
ATOM 788 N N . ALA A 1 101 ? 50.202 -9.306 -0.441 1.00 63.33 101 ALA A N 1
ATOM 789 C CA . ALA A 1 101 ? 49.100 -8.381 -0.177 1.00 66.03 101 ALA A CA 1
ATOM 790 C C . ALA A 1 101 ? 49.551 -6.916 -0.212 1.00 69.95 101 ALA A C 1
ATOM 791 O O . ALA A 1 101 ? 49.127 -6.136 -1.076 1.00 73.09 101 ALA A O 1
ATOM 793 N N . ARG A 1 102 ? 50.412 -6.549 0.734 1.00 71.28 102 ARG A N 1
ATOM 794 C CA . ARG A 1 102 ? 50.860 -5.167 0.870 1.00 73.54 102 ARG A CA 1
ATOM 795 C C . ARG A 1 102 ? 51.625 -4.690 -0.365 1.00 71.52 102 ARG A C 1
ATOM 796 O O . ARG A 1 102 ? 51.571 -3.508 -0.713 1.00 72.93 102 ARG A O 1
ATOM 804 N N . LEU A 1 103 ? 52.325 -5.605 -1.031 1.00 70.29 103 LEU A N 1
ATOM 805 C CA . LEU A 1 103 ? 53.001 -5.266 -2.282 1.00 71.17 103 LEU A CA 1
ATOM 806 C C . LEU A 1 103 ? 51.978 -4.916 -3.359 1.00 67.43 103 LEU A C 1
ATOM 807 O O . LEU A 1 103 ? 52.168 -3.969 -4.128 1.00 68.71 103 LEU A O 1
ATOM 812 N N . ALA A 1 104 ? 50.893 -5.683 -3.406 1.00 64.26 104 ALA A N 1
ATOM 813 C CA . ALA A 1 104 ? 49.805 -5.405 -4.334 1.00 63.61 104 ALA A CA 1
ATOM 814 C C . ALA A 1 104 ? 49.180 -4.050 -4.022 1.00 65.86 104 ALA A C 1
ATOM 815 O O . ALA A 1 104 ? 48.781 -3.315 -4.929 1.00 68.32 104 ALA A O 1
ATOM 817 N N . LYS A 1 105 ? 49.099 -3.721 -2.734 1.00 67.01 105 LYS A N 1
ATOM 818 C CA . LYS A 1 105 ? 48.619 -2.401 -2.328 1.00 69.68 105 LYS A CA 1
ATOM 819 C C . LYS A 1 105 ? 49.558 -1.304 -2.834 1.00 70.58 105 LYS A C 1
ATOM 820 O O . LYS A 1 105 ? 49.111 -0.239 -3.276 1.00 71.00 105 LYS A O 1
ATOM 826 N N . ARG A 1 106 ? 50.860 -1.571 -2.770 1.00 71.18 106 ARG A N 1
ATOM 827 C CA . ARG A 1 106 ? 51.856 -0.633 -3.280 1.00 77.19 106 ARG A CA 1
ATOM 828 C C . ARG A 1 106 ? 51.702 -0.446 -4.789 1.00 81.10 106 ARG A C 1
ATOM 829 O O . ARG A 1 106 ? 51.886 0.657 -5.313 1.00 91.48 106 ARG A O 1
ATOM 837 N N . VAL A 1 107 ? 51.357 -1.526 -5.483 1.00 73.59 107 VAL A N 1
ATOM 838 C CA . VAL A 1 107 ? 51.052 -1.446 -6.907 1.00 71.15 107 VAL A CA 1
ATOM 839 C C . VAL A 1 107 ? 49.822 -0.573 -7.132 1.00 72.08 107 VAL A C 1
ATOM 840 O O . VAL A 1 107 ? 49.784 0.234 -8.062 1.00 74.02 107 VAL A O 1
ATOM 844 N N . LEU A 1 108 ? 48.825 -0.732 -6.266 1.00 73.32 108 LEU A N 1
ATOM 845 C CA . LEU A 1 108 ? 47.613 0.077 -6.338 1.00 78.97 108 LEU A CA 1
ATOM 846 C C . LEU A 1 108 ? 47.934 1.563 -6.222 1.00 81.50 108 LEU A C 1
ATOM 847 O O . LEU A 1 108 ? 47.532 2.360 -7.072 1.00 82.86 108 LEU A O 1
ATOM 852 N N . GLU A 1 109 ? 48.655 1.932 -5.168 1.00 85.61 109 GLU A N 1
ATOM 853 C CA . GLU A 1 109 ? 48.959 3.339 -4.931 1.00 93.64 109 GLU A CA 1
ATOM 854 C C . GLU A 1 109 ? 49.883 3.894 -6.016 1.00 93.03 109 GLU A C 1
ATOM 855 O O . GLU A 1 109 ? 49.788 5.070 -6.376 1.00 96.93 109 GLU A O 1
ATOM 861 N N . LEU A 1 110 ? 50.761 3.046 -6.549 1.00 88.33 110 LEU A N 1
ATOM 862 C CA . LEU A 1 110 ? 51.612 3.454 -7.663 1.00 88.58 110 LEU A CA 1
ATOM 863 C C . LEU A 1 110 ? 50.761 3.751 -8.893 1.00 91.23 110 LEU A C 1
ATOM 864 O O . LEU A 1 110 ? 51.033 4.693 -9.640 1.00 93.85 110 LEU A O 1
ATOM 869 N N . ALA A 1 111 ? 49.727 2.940 -9.092 1.00 91.93 111 ALA A N 1
ATOM 870 C CA . ALA A 1 111 ? 48.801 3.127 -10.201 1.00 97.01 111 ALA A CA 1
ATOM 871 C C . ALA A 1 111 ? 48.004 4.414 -10.024 1.00 104.24 111 ALA A C 1
ATOM 872 O O . ALA A 1 111 ? 47.731 5.123 -10.992 1.00 108.19 111 ALA A O 1
ATOM 874 N N . GLU A 1 112 ? 47.630 4.709 -8.782 1.00 107.10 112 GLU A N 1
ATOM 875 C CA . GLU A 1 112 ? 46.928 5.951 -8.476 1.00 112.84 112 GLU A CA 1
ATOM 876 C C . GLU A 1 112 ? 47.818 7.159 -8.742 1.00 111.41 112 GLU A C 1
ATOM 877 O O . GLU A 1 112 ? 47.351 8.191 -9.225 1.00 114.64 112 GLU A O 1
ATOM 883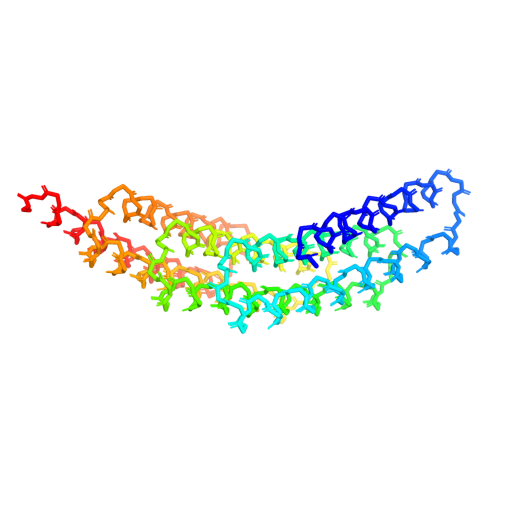 N N . LYS A 1 113 ? 49.102 7.025 -8.422 1.00 106.66 113 LYS A N 1
ATOM 884 C CA . LYS A 1 113 ? 50.064 8.092 -8.676 1.00 104.60 113 LYS A CA 1
ATOM 885 C C . LYS A 1 113 ? 50.264 8.308 -10.174 1.00 103.43 113 LYS A C 1
ATOM 886 O O . LYS A 1 113 ? 50.324 9.443 -10.645 1.00 105.03 113 LYS A O 1
ATOM 892 N N . GLN A 1 114 ? 50.363 7.212 -10.919 1.00 102.69 114 GLN A N 1
ATOM 893 C CA . GLN A 1 114 ? 50.571 7.288 -12.361 1.00 108.81 114 GLN A CA 1
ATOM 894 C C . GLN A 1 114 ? 49.255 7.429 -13.123 1.00 111.64 114 GLN A C 1
ATOM 895 O O . GLN A 1 114 ? 49.253 7.573 -14.345 1.00 113.53 114 GLN A O 1
ATOM 901 N N . GLY A 1 115 ? 48.139 7.383 -12.401 1.00 114.95 115 GLY A N 1
ATOM 902 C CA . GLY A 1 115 ? 46.828 7.515 -13.013 1.00 123.24 115 GLY A CA 1
ATOM 903 C C . GLY A 1 115 ? 46.479 6.370 -13.947 1.00 129.05 115 GLY A C 1
ATOM 904 O O . GLY A 1 115 ? 46.134 6.590 -15.110 1.00 133.70 115 GLY A O 1
ATOM 905 N N . ASP A 1 116 ? 46.563 5.145 -13.437 1.00 128.69 116 ASP A N 1
ATOM 906 C CA . ASP A 1 116 ? 46.283 3.954 -14.233 1.00 120.24 116 ASP A CA 1
ATOM 907 C C . ASP A 1 116 ? 45.207 3.096 -13.568 1.00 113.39 116 ASP A C 1
ATOM 908 O O . ASP A 1 116 ? 45.516 2.236 -12.744 1.00 117.60 116 ASP A O 1
ATOM 913 N N . PRO A 1 117 ? 43.935 3.335 -13.927 1.00 107.14 117 PRO A N 1
ATOM 914 C CA . PRO A 1 117 ? 42.779 2.658 -13.325 1.00 101.54 117 PRO A CA 1
ATOM 915 C C . PRO A 1 117 ? 42.778 1.142 -13.526 1.00 99.87 117 PRO A C 1
ATOM 916 O O . PRO A 1 117 ? 42.427 0.406 -12.602 1.00 96.60 117 PRO A O 1
ATOM 920 N N . GLU A 1 118 ? 43.164 0.689 -14.715 1.00 103.45 118 GLU A N 1
ATOM 921 C CA . GLU A 1 118 ? 43.162 -0.736 -15.034 1.00 103.89 118 GLU A CA 1
ATOM 922 C C . GLU A 1 118 ? 44.126 -1.513 -14.142 1.00 96.58 118 GLU A C 1
ATOM 923 O O . GLU A 1 118 ? 43.766 -2.545 -13.570 1.00 92.31 118 GLU A O 1
ATOM 929 N N . VAL A 1 119 ? 45.350 -1.007 -14.028 1.00 95.76 119 VAL A N 1
ATOM 930 C CA . VAL A 1 119 ? 46.376 -1.641 -13.209 1.00 95.35 119 VAL A CA 1
ATOM 931 C C . VAL A 1 119 ? 45.966 -1.667 -11.737 1.00 97.64 119 VAL A C 1
ATOM 932 O O . VAL A 1 119 ? 46.235 -2.636 -11.028 1.00 104.77 119 VAL A O 1
ATOM 936 N N . ALA A 1 120 ? 45.303 -0.606 -11.288 1.00 96.94 120 ALA A N 1
ATOM 937 C CA . ALA A 1 120 ? 44.799 -0.541 -9.920 1.00 93.93 120 ALA A CA 1
ATOM 938 C C . ALA A 1 120 ? 43.720 -1.596 -9.690 1.00 93.47 120 ALA A C 1
ATOM 939 O O . ALA A 1 120 ? 43.707 -2.281 -8.662 1.00 91.20 120 ALA A O 1
ATOM 941 N N . LEU A 1 121 ? 42.815 -1.715 -10.657 1.00 95.60 121 LEU A N 1
ATOM 942 C CA . LEU A 1 121 ? 41.752 -2.711 -10.610 1.00 98.72 121 LEU A CA 1
ATOM 943 C C . LEU A 1 121 ? 42.330 -4.119 -10.513 1.00 94.15 12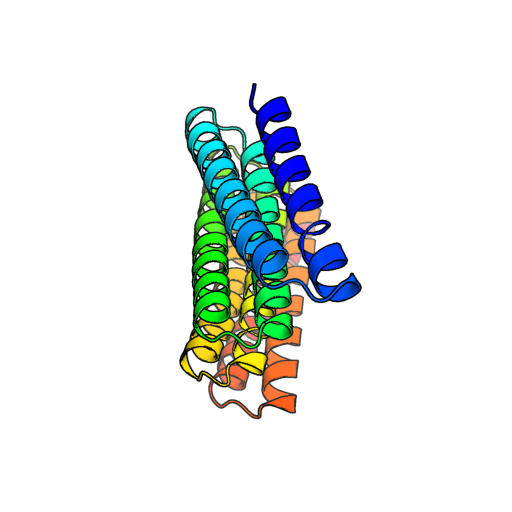1 LEU A C 1
ATOM 944 O O . LEU A 1 121 ? 41.941 -4.909 -9.646 1.00 98.00 121 LEU A O 1
ATOM 949 N N . ARG A 1 122 ? 43.267 -4.422 -11.407 1.00 87.80 122 ARG A N 1
ATOM 950 C CA . ARG A 1 122 ? 43.941 -5.716 -11.404 1.00 81.40 122 ARG A CA 1
ATOM 951 C C . ARG A 1 122 ? 44.699 -5.939 -10.100 1.00 77.07 122 ARG A C 1
ATOM 952 O O . ARG A 1 122 ? 44.853 -7.072 -9.645 1.00 79.90 122 ARG A O 1
ATOM 960 N N . ALA A 1 123 ? 45.170 -4.849 -9.503 1.00 72.36 123 ALA A N 1
ATOM 961 C CA . ALA A 1 123 ? 45.871 -4.917 -8.229 1.00 64.83 123 ALA A CA 1
ATOM 962 C C . ALA A 1 123 ? 44.912 -5.339 -7.125 1.00 63.26 123 ALA A C 1
ATOM 963 O O . ALA A 1 123 ? 45.247 -6.181 -6.295 1.00 60.96 123 ALA A O 1
ATOM 965 N N . VAL A 1 124 ? 43.715 -4.757 -7.122 1.00 65.89 124 VAL A N 1
ATOM 966 C CA . VAL A 1 124 ? 42.701 -5.130 -6.140 1.00 71.45 124 VAL A CA 1
ATOM 967 C C . VAL A 1 124 ? 42.263 -6.579 -6.333 1.00 71.11 124 VAL A C 1
ATOM 968 O O . VAL A 1 124 ? 42.119 -7.326 -5.360 1.00 69.36 124 VAL A O 1
ATOM 972 N N . GLU A 1 125 ? 42.058 -6.973 -7.589 1.00 74.55 125 GLU A N 1
ATOM 973 C CA . GLU A 1 125 ? 41.744 -8.364 -7.907 1.00 78.78 125 GLU A CA 1
ATOM 974 C C . GLU A 1 125 ? 42.832 -9.282 -7.362 1.00 72.87 125 GLU A C 1
ATOM 975 O O . GLU A 1 125 ? 42.556 -10.375 -6.860 1.00 74.62 125 GLU A O 1
ATOM 981 N N . LEU A 1 126 ? 44.072 -8.817 -7.461 1.00 67.44 126 LEU A N 1
ATOM 982 C CA . LEU A 1 126 ? 45.215 -9.570 -6.974 1.00 59.92 126 LEU A CA 1
ATOM 983 C C . LEU A 1 126 ? 45.177 -9.681 -5.457 1.00 61.06 126 LEU A C 1
ATOM 984 O O . LEU A 1 126 ? 45.529 -10.718 -4.900 1.00 63.98 126 LEU A O 1
ATOM 989 N N . VAL A 1 127 ? 44.744 -8.613 -4.793 1.00 62.33 127 VAL A N 1
ATOM 990 C CA . VAL A 1 127 ? 44.597 -8.630 -3.341 1.00 62.97 127 VAL A CA 1
ATOM 991 C C . VAL A 1 127 ? 43.519 -9.636 -2.945 1.00 60.83 127 VAL A C 1
ATOM 992 O O . VAL A 1 127 ? 43.636 -10.319 -1.927 1.00 58.04 127 VAL A O 1
ATOM 996 N N . VAL A 1 128 ? 42.475 -9.728 -3.762 1.00 59.97 128 VAL A N 1
ATOM 997 C CA . VAL A 1 128 ? 41.422 -10.713 -3.543 1.00 59.70 128 VAL A CA 1
ATOM 998 C C . VAL A 1 128 ? 41.974 -12.127 -3.687 1.00 63.89 128 VAL A C 1
ATOM 999 O O . VAL A 1 128 ? 41.680 -13.004 -2.869 1.00 63.74 128 VAL A O 1
ATOM 1003 N N . ARG A 1 129 ? 42.779 -12.344 -4.723 1.00 67.16 129 ARG A N 1
ATOM 1004 C CA . ARG A 1 129 ? 43.438 -13.633 -4.912 1.00 72.55 129 ARG A CA 1
ATOM 1005 C C . ARG A 1 129 ? 44.306 -13.981 -3.706 1.00 72.60 129 ARG A C 1
ATOM 1006 O O . ARG A 1 129 ? 44.363 -15.135 -3.280 1.00 82.67 129 ARG A O 1
ATOM 1014 N N . VAL A 1 130 ? 44.981 -12.972 -3.163 1.00 64.33 130 VAL A N 1
ATOM 1015 C CA . VAL A 1 130 ? 45.798 -13.144 -1.968 1.00 54.61 130 VAL A CA 1
ATOM 1016 C C . VAL A 1 130 ? 44.926 -13.535 -0.781 1.00 51.19 130 VAL A C 1
ATOM 1017 O O . VAL A 1 130 ? 45.313 -14.367 0.034 1.00 50.08 130 VAL A O 1
ATOM 1021 N N . ALA A 1 131 ? 43.739 -12.941 -0.696 1.00 49.83 131 ALA A N 1
ATOM 1022 C CA . ALA A 1 131 ? 42.804 -13.253 0.379 1.00 52.63 131 ALA A CA 1
ATOM 1023 C C . ALA A 1 131 ? 42.338 -14.704 0.292 1.00 54.36 131 ALA A C 1
ATOM 1024 O O . ALA A 1 131 ? 42.292 -15.415 1.300 1.00 53.41 131 ALA A O 1
ATOM 1026 N N . GLU A 1 132 ? 41.998 -15.137 -0.918 1.00 58.98 132 GLU A N 1
ATOM 1027 C CA . GLU A 1 132 ? 41.580 -16.516 -1.151 1.00 62.75 132 GLU A CA 1
ATOM 1028 C C . GLU A 1 132 ? 42.708 -17.488 -0.816 1.00 60.35 132 GLU A C 1
ATOM 1029 O O . GLU A 1 132 ? 42.484 -18.545 -0.219 1.00 64.24 132 GLU A O 1
ATOM 1035 N N . LEU A 1 133 ? 43.924 -17.114 -1.201 1.00 58.34 133 LEU A N 1
ATOM 1036 C CA . LEU A 1 133 ? 45.103 -17.918 -0.911 1.00 56.02 133 LEU A CA 1
ATOM 1037 C C . LEU A 1 133 ? 45.303 -18.064 0.594 1.00 57.82 133 LEU A C 1
ATOM 1038 O O . LEU A 1 133 ? 45.557 -19.160 1.093 1.00 58.73 133 LEU A O 1
ATOM 1043 N N . LEU A 1 134 ? 45.173 -16.951 1.309 1.00 57.05 134 LEU A N 1
ATOM 1044 C CA . LEU A 1 134 ? 45.266 -16.941 2.763 1.00 56.51 134 LEU A CA 1
ATOM 1045 C C . LEU A 1 134 ? 44.173 -17.803 3.372 1.00 58.37 134 LEU A C 1
ATOM 1046 O O . LEU A 1 134 ? 44.359 -18.401 4.430 1.00 58.40 134 LEU A O 1
ATOM 1051 N N . LEU A 1 135 ? 43.030 -17.859 2.696 1.00 59.78 135 LEU A N 1
ATOM 1052 C CA . LEU A 1 135 ? 41.929 -18.698 3.144 1.00 64.03 135 LEU A CA 1
ATOM 1053 C C . LEU A 1 135 ? 42.299 -20.172 2.994 1.00 63.46 135 LEU A C 1
ATOM 1054 O O . LEU A 1 135 ? 41.988 -20.989 3.863 1.00 64.77 135 LEU A O 1
ATOM 1059 N N A ARG A 1 136 ? 42.965 -20.505 1.893 0.47 64.02 136 ARG A N 1
ATOM 1060 N N B ARG A 1 136 ? 42.963 -20.501 1.889 0.53 64.38 136 ARG A N 1
ATOM 1061 C CA A ARG A 1 136 ? 43.404 -21.879 1.661 0.47 65.06 136 ARG A CA 1
ATOM 1062 C CA B ARG A 1 136 ? 43.419 -21.867 1.645 0.53 64.61 136 ARG A CA 1
ATOM 1063 C C A ARG A 1 136 ? 44.471 -22.293 2.673 0.47 63.67 136 ARG A C 1
ATOM 1064 C C B ARG A 1 136 ? 44.462 -22.284 2.678 0.53 63.71 136 ARG A C 1
ATOM 1065 O O A ARG A 1 136 ? 44.447 -23.410 3.196 0.47 65.97 136 ARG A O 1
ATOM 1066 O O B ARG A 1 136 ? 44.414 -23.393 3.215 0.53 66.07 136 ARG A O 1
ATOM 1081 N N . ILE A 1 137 ? 45.402 -21.384 2.949 1.00 60.13 137 ILE A N 1
ATOM 1082 C CA . ILE A 1 137 ? 46.446 -21.629 3.938 1.00 60.41 137 ILE A CA 1
ATOM 1083 C C . ILE A 1 137 ? 45.823 -21.798 5.318 1.00 62.39 137 ILE A C 1
ATOM 1084 O O . ILE A 1 137 ? 46.274 -22.614 6.119 1.00 64.98 137 ILE A O 1
ATOM 1089 N N . ALA A 1 138 ? 44.775 -21.025 5.580 1.00 64.14 138 ALA A N 1
ATOM 1090 C CA . ALA A 1 138 ? 44.032 -21.137 6.828 1.00 65.55 138 ALA A CA 1
ATOM 1091 C C . ALA A 1 138 ? 43.362 -22.501 6.923 1.00 68.37 138 ALA A C 1
ATOM 1092 O O . ALA A 1 138 ? 43.306 -23.102 7.997 1.00 69.11 138 ALA A O 1
ATOM 1094 N N . LYS A 1 139 ? 42.852 -22.985 5.793 1.00 72.84 139 LYS A N 1
ATOM 1095 C CA . LYS A 1 139 ? 42.220 -24.298 5.746 1.00 79.14 139 LYS A CA 1
ATOM 1096 C C . LYS A 1 139 ? 43.226 -25.412 6.014 1.00 77.95 139 LYS A C 1
ATOM 1097 O O . LYS A 1 139 ? 42.933 -26.360 6.742 1.00 76.82 139 LYS A O 1
ATOM 1103 N N . GLU A 1 140 ? 44.412 -25.293 5.425 1.00 77.96 140 GLU A N 1
ATOM 1104 C CA . GLU A 1 140 ? 45.430 -26.330 5.566 1.00 77.69 140 GLU A CA 1
ATOM 1105 C C . GLU A 1 140 ? 46.057 -26.343 6.961 1.00 77.04 140 GLU A C 1
ATOM 1106 O O . GLU A 1 140 ? 46.257 -27.406 7.549 1.00 78.48 140 GLU A O 1
ATOM 1112 N N . SER A 1 141 ? 46.365 -25.161 7.484 1.00 76.24 141 SER A N 1
ATOM 1113 C CA . SER A 1 141 ? 47.020 -25.042 8.784 1.00 78.02 141 SER A CA 1
ATOM 1114 C C . SER A 1 141 ? 46.052 -25.226 9.950 1.00 80.23 141 SER A C 1
ATOM 1115 O O . SER A 1 141 ? 46.371 -25.896 10.932 1.00 79.68 141 SER A O 1
ATOM 1118 N N . GLY A 1 142 ? 44.870 -24.629 9.835 1.00 84.17 142 GLY A N 1
ATOM 1119 C CA . GLY A 1 142 ? 43.898 -24.651 10.912 1.00 88.73 142 GLY A CA 1
ATOM 1120 C C . GLY A 1 142 ? 44.101 -23.482 11.857 1.00 93.06 142 GLY A C 1
ATOM 1121 O O . GLY A 1 142 ? 43.452 -23.387 12.899 1.00 96.25 142 GLY A O 1
ATOM 1122 N N . SER A 1 143 ? 45.010 -22.588 11.483 1.00 95.18 143 SER A N 1
ATOM 1123 C CA . SER A 1 143 ? 45.315 -21.411 12.286 1.00 102.02 143 SER A CA 1
ATOM 1124 C C . SER A 1 143 ? 44.201 -20.375 12.195 1.00 102.69 143 SER A C 1
ATOM 1125 O O . SER A 1 143 ? 43.775 -20.006 11.101 1.00 98.70 143 SER A O 1
ATOM 1128 N N . GLU A 1 144 ? 43.733 -19.910 13.349 1.00 107.24 144 GLU A N 1
ATOM 1129 C CA . GLU A 1 144 ? 42.691 -18.891 13.393 1.00 110.04 144 GLU A CA 1
ATOM 1130 C C . GLU A 1 144 ? 43.234 -17.553 12.901 1.00 105.43 144 GLU A C 1
ATOM 1131 O O . GLU A 1 144 ? 42.522 -16.785 12.251 1.00 102.08 144 GLU A O 1
ATOM 1137 N N . GLU A 1 145 ? 44.500 -17.287 13.212 1.00 107.44 145 GLU A N 1
ATOM 1138 C CA . GLU A 1 145 ? 45.159 -16.050 12.803 1.00 108.17 145 GLU A CA 1
ATOM 1139 C C . GLU A 1 145 ? 45.188 -15.908 11.285 1.00 102.22 145 GLU A C 1
ATOM 1140 O O . GLU A 1 145 ? 45.050 -14.806 10.752 1.00 99.28 145 GLU A O 1
ATOM 1146 N N . ALA A 1 146 ? 45.370 -17.030 10.596 1.00 98.14 146 ALA A N 1
ATOM 1147 C CA . ALA A 1 146 ? 45.398 -17.037 9.140 1.00 95.04 146 ALA A CA 1
ATOM 1148 C C . ALA A 1 146 ? 44.029 -16.678 8.571 1.00 99.29 146 ALA A C 1
ATOM 1149 O O . ALA A 1 146 ? 43.930 -16.030 7.529 1.00 105.04 146 ALA A O 1
ATOM 1151 N N . LEU A 1 147 ? 42.976 -17.102 9.264 1.00 98.00 147 LEU A N 1
ATOM 1152 C CA . LEU A 1 147 ? 41.610 -16.787 8.859 1.00 97.36 147 LEU A CA 1
ATOM 1153 C C . LEU A 1 147 ? 41.302 -15.311 9.103 1.00 101.95 147 LEU A C 1
ATOM 1154 O O . LEU A 1 147 ? 40.704 -14.641 8.255 1.00 99.01 147 LEU A O 1
ATOM 1159 N N . GLU A 1 148 ? 41.705 -14.819 10.272 1.00 111.51 148 GLU A N 1
ATOM 1160 C CA . GLU A 1 148 ? 41.565 -13.405 10.606 1.00 116.99 148 GLU A CA 1
ATOM 1161 C C . GLU A 1 148 ? 42.238 -12.545 9.543 1.00 108.94 148 GLU A C 1
ATOM 1162 O O . GLU A 1 148 ? 41.640 -11.603 9.013 1.00 111.61 148 GLU A O 1
ATOM 1168 N N . ARG A 1 149 ? 43.485 -12.889 9.235 1.00 102.95 149 ARG A N 1
ATOM 1169 C CA . ARG A 1 149 ? 44.255 -12.194 8.212 1.00 95.37 149 ARG A CA 1
ATOM 1170 C C . ARG A 1 149 ? 43.560 -12.279 6.858 1.00 87.64 149 ARG A C 1
ATOM 1171 O O . ARG A 1 149 ? 43.522 -11.303 6.111 1.00 85.27 149 ARG A O 1
ATOM 1179 N N . ALA A 1 150 ? 43.018 -13.455 6.553 1.00 83.66 150 ALA A N 1
ATOM 1180 C CA . ALA A 1 150 ? 42.271 -13.676 5.318 1.00 76.16 150 ALA A CA 1
ATOM 1181 C C . ALA A 1 150 ? 41.122 -12.681 5.175 1.00 72.00 150 ALA A C 1
ATOM 1182 O O . ALA A 1 150 ? 41.100 -11.879 4.240 1.00 70.63 150 ALA A O 1
ATOM 1184 N N . LEU A 1 151 ? 40.166 -12.753 6.099 1.00 74.18 151 LEU A N 1
ATOM 1185 C CA . LEU A 1 151 ? 39.008 -11.861 6.093 1.00 76.70 151 LEU A CA 1
ATOM 1186 C C . LEU A 1 151 ? 39.419 -10.389 6.062 1.00 78.47 151 LEU A C 1
ATOM 1187 O O . LEU A 1 151 ? 38.835 -9.580 5.327 1.00 80.53 151 LEU A O 1
ATOM 1192 N N . ARG A 1 152 ? 40.430 -10.055 6.861 1.00 80.22 152 ARG A N 1
ATOM 1193 C CA . ARG A 1 152 ? 40.956 -8.695 6.929 1.00 81.41 152 ARG A CA 1
ATOM 1194 C C . ARG A 1 152 ? 41.406 -8.211 5.552 1.00 73.53 152 ARG A C 1
ATOM 1195 O O . ARG A 1 152 ? 41.017 -7.131 5.105 1.00 72.80 152 ARG A O 1
ATOM 1203 N N . VAL A 1 153 ? 42.217 -9.025 4.883 1.00 69.92 153 VAL A N 1
ATOM 1204 C CA . VAL A 1 153 ? 42.714 -8.708 3.548 1.00 67.17 153 VAL A CA 1
ATOM 1205 C C . VAL A 1 153 ? 41.570 -8.601 2.540 1.00 67.44 153 VAL A C 1
ATOM 1206 O O . VAL A 1 153 ? 41.570 -7.719 1.681 1.00 70.16 153 VAL A O 1
ATOM 1210 N N . ALA A 1 154 ? 40.597 -9.500 2.656 1.00 66.28 154 ALA A N 1
ATOM 1211 C CA . ALA A 1 154 ? 39.401 -9.469 1.816 1.00 67.44 154 ALA A CA 1
ATOM 1212 C C . ALA A 1 154 ? 38.690 -8.119 1.903 1.00 69.42 154 ALA A C 1
ATOM 1213 O O . ALA A 1 154 ? 38.576 -7.392 0.905 1.00 68.67 154 ALA A O 1
ATOM 1215 N N . GLU A 1 155 ? 38.203 -7.794 3.099 1.00 74.63 155 GLU A N 1
ATOM 1216 C CA . GLU A 1 155 ? 37.506 -6.529 3.317 1.00 78.49 155 GLU A CA 1
ATOM 1217 C C . GLU A 1 155 ? 38.382 -5.333 2.934 1.00 79.34 155 GLU A C 1
ATOM 1218 O O . GLU A 1 155 ? 37.877 -4.307 2.471 1.00 84.70 155 GLU A O 1
ATOM 1224 N N . GLU A 1 156 ? 39.692 -5.473 3.120 1.00 77.43 156 GLU A N 1
ATOM 1225 C CA . GLU A 1 156 ? 40.634 -4.429 2.727 1.00 80.29 156 GLU A CA 1
ATOM 1226 C C . GLU A 1 156 ? 40.589 -4.197 1.220 1.00 73.97 156 GLU A C 1
ATOM 1227 O O . GLU A 1 156 ? 40.558 -3.056 0.762 1.00 73.18 156 GLU A O 1
ATOM 1233 N N . ALA A 1 157 ? 40.591 -5.286 0.457 1.00 70.54 157 ALA A N 1
ATOM 1234 C CA . ALA A 1 157 ? 40.491 -5.212 -0.995 1.00 69.74 157 ALA A CA 1
ATOM 1235 C C . ALA A 1 157 ? 39.173 -4.570 -1.392 1.00 73.54 157 ALA A C 1
ATOM 1236 O O . ALA A 1 157 ? 39.127 -3.694 -2.266 1.00 74.54 157 ALA A O 1
ATOM 1238 N N . ALA A 1 158 ? 38.103 -5.012 -0.736 1.00 76.24 158 ALA A N 1
ATOM 1239 C CA . ALA A 1 158 ? 36.779 -4.448 -0.969 1.00 76.75 158 ALA A CA 1
ATOM 1240 C C . ALA A 1 158 ? 36.790 -2.939 -0.761 1.00 76.04 158 ALA A C 1
ATOM 1241 O O . ALA A 1 158 ? 36.127 -2.199 -1.485 1.00 76.29 158 ALA A O 1
ATOM 1243 N N . ARG A 1 159 ? 37.561 -2.490 0.225 1.00 78.73 159 ARG A N 1
ATOM 1244 C CA . ARG A 1 159 ? 37.649 -1.072 0.548 1.00 84.14 159 ARG A CA 1
ATOM 1245 C C . ARG A 1 159 ? 38.499 -0.310 -0.468 1.00 80.39 159 ARG A C 1
ATOM 1246 O O . ARG A 1 159 ? 38.200 0.837 -0.801 1.00 81.10 159 ARG A O 1
ATOM 1254 N N . LEU A 1 160 ? 39.558 -0.949 -0.956 1.00 77.46 160 LEU A N 1
ATOM 1255 C CA . LEU A 1 160 ? 40.434 -0.336 -1.951 1.00 78.58 160 LEU A CA 1
ATOM 1256 C C . LEU A 1 160 ? 39.718 -0.194 -3.290 1.00 80.21 160 LEU A C 1
ATOM 1257 O O . LEU A 1 160 ? 40.025 0.702 -4.089 1.00 80.36 160 LEU A O 1
ATOM 1262 N N . ALA A 1 161 ? 38.758 -1.084 -3.524 1.00 81.37 161 ALA A N 1
ATOM 1263 C CA . ALA A 1 161 ? 37.939 -1.022 -4.729 1.00 86.29 161 ALA A CA 1
ATOM 1264 C C . ALA A 1 161 ? 37.211 0.318 -4.826 1.00 91.94 161 ALA A C 1
ATOM 1265 O O . ALA A 1 161 ? 36.953 0.816 -5.923 1.00 91.75 161 ALA A O 1
ATOM 1267 N N . LYS A 1 162 ? 36.885 0.896 -3.673 1.00 96.41 162 LYS A N 1
ATOM 1268 C CA . LYS A 1 162 ? 36.282 2.223 -3.630 1.00 101.17 162 LYS A CA 1
ATOM 1269 C C . LYS A 1 162 ? 37.254 3.271 -4.160 1.00 97.15 162 LYS A C 1
ATOM 1270 O O . LYS A 1 162 ? 36.866 4.154 -4.919 1.00 99.92 162 LYS A O 1
ATOM 1276 N N . ARG A 1 163 ? 38.517 3.166 -3.755 1.00 93.31 163 ARG A N 1
ATOM 1277 C CA . ARG A 1 163 ? 39.552 4.079 -4.231 1.00 94.52 163 ARG A CA 1
ATOM 1278 C C . ARG A 1 163 ? 39.748 3.934 -5.736 1.00 91.71 163 ARG A C 1
ATOM 1279 O O . ARG A 1 163 ? 39.916 4.928 -6.451 1.00 93.66 163 ARG A O 1
ATOM 1287 N N . VAL A 1 164 ? 39.722 2.693 -6.212 1.00 88.23 164 VAL A N 1
ATOM 1288 C CA . VAL A 1 164 ? 39.809 2.432 -7.646 1.00 88.99 164 VAL A CA 1
ATOM 1289 C C . VAL A 1 164 ? 38.641 3.081 -8.383 1.00 90.95 164 VAL A C 1
ATOM 1290 O O . VAL A 1 164 ? 38.816 3.675 -9.449 1.00 92.91 164 VAL A O 1
ATOM 1294 N N . LEU A 1 165 ? 37.452 2.977 -7.798 1.00 92.13 165 LEU A N 1
ATOM 1295 C CA . LEU A 1 165 ? 36.260 3.605 -8.357 1.00 96.95 165 LEU A CA 1
ATOM 1296 C C . LEU A 1 165 ? 36.416 5.122 -8.399 1.00 99.52 165 LEU A C 1
ATOM 1297 O O . LEU A 1 165 ? 35.959 5.778 -9.336 1.00 101.51 165 LEU A O 1
ATOM 1302 N N . GLU A 1 166 ? 37.063 5.670 -7.375 1.00 101.00 166 GLU A N 1
ATOM 1303 C CA . GLU A 1 166 ? 37.304 7.104 -7.289 1.00 107.66 166 GLU A CA 1
ATOM 1304 C C . GLU A 1 166 ? 38.258 7.556 -8.388 1.00 109.31 166 GLU A C 1
ATOM 1305 O O . GLU A 1 166 ? 38.053 8.599 -9.007 1.00 113.63 166 GLU A O 1
ATOM 1311 N N . LEU A 1 167 ? 39.298 6.765 -8.629 1.00 107.91 167 LEU A N 1
ATOM 1312 C CA . LEU A 1 167 ? 40.227 7.055 -9.716 1.00 111.34 167 LEU A CA 1
ATOM 1313 C C . LEU A 1 167 ? 39.512 6.984 -11.063 1.00 118.25 167 LEU A C 1
ATOM 1314 O O . LEU A 1 167 ? 39.723 7.824 -11.943 1.00 122.13 167 LEU A O 1
ATOM 1319 N N . ALA A 1 168 ? 38.655 5.977 -11.207 1.00 121.45 168 ALA A N 1
ATOM 1320 C CA . ALA A 1 168 ? 37.908 5.764 -12.440 1.00 129.18 168 ALA A CA 1
ATOM 1321 C C . ALA A 1 168 ? 36.968 6.927 -12.737 1.00 133.49 168 ALA A C 1
ATOM 1322 O O . ALA A 1 168 ? 36.872 7.377 -13.879 1.00 137.37 168 ALA A O 1
ATOM 1324 N N . GLU A 1 169 ? 36.277 7.413 -11.711 1.00 135.11 169 GLU A N 1
ATOM 1325 C CA . GLU A 1 169 ? 35.358 8.532 -11.888 1.00 140.03 169 GLU A CA 1
ATOM 1326 C C . GLU A 1 169 ? 36.123 9.849 -11.984 1.00 139.50 169 GLU A C 1
ATOM 1327 O O . GLU A 1 169 ? 35.584 10.856 -12.443 1.00 147.09 169 GLU A O 1
ATOM 1333 N N . LYS A 1 170 ? 37.380 9.839 -11.548 1.00 132.40 170 LYS A N 1
ATOM 1334 C CA . LYS A 1 170 ? 38.243 11.004 -11.704 1.00 130.05 170 LYS A CA 1
ATOM 1335 C C . LYS A 1 170 ? 38.715 11.131 -13.147 1.00 129.21 170 LYS A C 1
ATOM 1336 O O . LYS A 1 170 ? 38.770 12.232 -13.695 1.00 133.20 170 LYS A O 1
ATOM 1342 N N . GLN A 1 171 ? 39.057 10.002 -13.760 1.00 126.11 171 GLN A N 1
ATOM 1343 C CA . GLN A 1 171 ? 39.478 10.005 -15.158 1.00 129.03 171 GLN A CA 1
ATOM 1344 C C . GLN A 1 171 ? 38.311 9.729 -16.103 1.00 134.59 171 GLN A C 1
ATOM 1345 O O . GLN A 1 171 ? 38.491 9.657 -17.319 1.00 135.20 171 GLN A O 1
ATOM 1351 N N . GLY A 1 172 ? 37.118 9.577 -15.538 1.00 141.34 172 GLY A N 1
ATOM 1352 C CA . GLY A 1 172 ? 35.920 9.353 -16.328 1.00 152.15 172 GLY A CA 1
ATOM 1353 C C . GLY A 1 172 ? 35.902 8.028 -17.066 1.00 157.72 172 GLY A C 1
ATOM 1354 O O . GLY A 1 172 ? 35.714 7.988 -18.282 1.00 161.80 172 GLY A O 1
ATOM 1355 N N . ASP A 1 173 ? 36.098 6.938 -16.330 1.00 161.43 173 ASP A N 1
ATOM 1356 C CA . ASP A 1 173 ? 36.053 5.601 -16.913 1.00 168.30 173 ASP A CA 1
ATOM 1357 C C . ASP A 1 173 ? 34.999 4.754 -16.203 1.00 173.80 173 ASP A C 1
ATOM 1358 O O . ASP A 1 173 ? 35.309 4.044 -15.246 1.00 182.06 173 ASP A O 1
ATOM 1363 N N . PRO A 1 174 ? 33.744 4.833 -16.675 1.00 167.57 174 PRO A N 1
ATOM 1364 C CA . PRO A 1 174 ? 32.599 4.133 -16.080 1.00 160.71 174 PRO A CA 1
ATOM 1365 C C . PRO A 1 174 ? 32.764 2.615 -16.056 1.00 152.49 174 PRO A C 1
ATOM 1366 O O . PRO A 1 174 ? 32.277 1.961 -15.133 1.00 150.93 174 PRO A O 1
ATOM 1370 N N . GLU A 1 175 ? 33.440 2.069 -17.062 1.00 148.55 175 GLU A N 1
ATOM 1371 C CA . GLU A 1 175 ? 33.635 0.626 -17.169 1.00 144.65 175 GLU A CA 1
ATOM 1372 C C . GLU A 1 175 ? 34.452 0.076 -16.004 1.00 132.88 175 GLU A C 1
ATOM 1373 O O . GLU A 1 175 ? 34.062 -0.904 -15.366 1.00 131.14 175 GLU A O 1
ATOM 1379 N N . VAL A 1 176 ? 35.585 0.716 -15.731 1.00 124.30 176 VAL A N 1
ATOM 1380 C CA . VAL A 1 176 ? 36.466 0.296 -14.648 1.00 113.49 176 VAL A CA 1
ATOM 1381 C C . VAL A 1 176 ? 35.766 0.431 -13.298 1.00 109.09 176 VAL A C 1
ATOM 1382 O O . VAL A 1 176 ? 35.962 -0.390 -12.404 1.00 106.89 176 VAL A O 1
ATOM 1386 N N . ALA A 1 177 ? 34.939 1.464 -13.162 1.00 108.70 177 ALA A N 1
ATOM 1387 C CA . ALA A 1 177 ? 34.192 1.687 -11.929 1.00 107.87 177 ALA A CA 1
ATOM 1388 C C . ALA A 1 177 ? 33.146 0.597 -11.716 1.00 109.57 177 ALA A C 1
ATOM 1389 O O . ALA A 1 177 ? 33.007 0.059 -10.614 1.00 104.58 177 ALA A O 1
ATOM 1391 N N . ARG A 1 178 ? 32.413 0.275 -12.778 1.00 116.85 178 ARG A N 1
ATOM 1392 C CA . ARG A 1 178 ? 31.391 -0.762 -12.716 1.00 122.67 178 ARG A CA 1
ATOM 1393 C C . ARG A 1 178 ? 32.020 -2.115 -12.401 1.00 119.33 178 ARG A C 1
ATOM 1394 O O . ARG A 1 178 ? 31.499 -2.884 -11.590 1.00 116.43 178 ARG A O 1
ATOM 1402 N N . ARG A 1 179 ? 33.148 -2.396 -13.047 1.00 120.24 179 ARG A N 1
ATOM 1403 C CA . ARG A 1 179 ? 33.880 -3.632 -12.801 1.00 119.45 179 ARG A CA 1
ATOM 1404 C C . ARG A 1 179 ? 34.408 -3.658 -11.370 1.00 105.37 179 ARG A C 1
ATOM 1405 O O . ARG A 1 179 ? 34.527 -4.721 -10.759 1.00 101.13 179 ARG A O 1
ATOM 1413 N N . ALA A 1 180 ? 34.715 -2.480 -10.836 1.00 98.49 180 ALA A N 1
ATOM 1414 C CA . ALA A 1 180 ? 35.163 -2.359 -9.455 1.00 89.42 180 ALA A CA 1
ATOM 1415 C C . ALA A 1 180 ? 34.018 -2.681 -8.504 1.00 89.60 180 ALA A C 1
ATOM 1416 O O . ALA A 1 180 ? 34.224 -3.294 -7.457 1.00 87.48 180 ALA A O 1
ATOM 1418 N N . VAL A 1 181 ? 32.810 -2.266 -8.873 1.00 91.84 181 VAL A N 1
ATOM 1419 C CA . VAL A 1 181 ? 31.622 -2.618 -8.103 1.00 92.92 181 VAL A CA 1
ATOM 1420 C C . VAL A 1 181 ? 31.406 -4.129 -8.150 1.00 93.23 181 VAL A C 1
ATOM 1421 O O . VAL A 1 181 ? 31.071 -4.754 -7.138 1.00 89.51 181 VAL A O 1
ATOM 1425 N N . GLU A 1 182 ? 31.617 -4.711 -9.328 1.00 100.00 182 GLU A N 1
ATOM 1426 C CA . GLU A 1 182 ? 31.546 -6.159 -9.491 1.00 108.42 182 GLU A CA 1
ATOM 1427 C C . GLU A 1 182 ? 32.579 -6.850 -8.605 1.00 108.04 182 GLU A C 1
ATOM 1428 O O . GLU A 1 182 ? 32.364 -7.964 -8.125 1.00 111.38 182 GLU A O 1
ATOM 1434 N N . LEU A 1 183 ? 33.701 -6.173 -8.389 1.00 105.65 183 LEU A N 1
ATOM 1435 C CA . LEU A 1 183 ? 34.752 -6.678 -7.520 1.00 100.77 183 LEU A CA 1
ATOM 1436 C C . LEU A 1 183 ? 34.291 -6.629 -6.065 1.00 98.37 183 LEU A C 1
ATOM 1437 O O . LEU A 1 183 ? 34.516 -7.569 -5.297 1.00 96.11 183 LEU A O 1
ATOM 1442 N N . VAL A 1 184 ? 33.643 -5.528 -5.695 1.00 101.87 184 VAL A N 1
ATOM 1443 C CA . VAL A 1 184 ? 33.115 -5.371 -4.345 1.00 105.84 184 VAL A CA 1
ATOM 1444 C C . VAL A 1 184 ? 32.094 -6.460 -4.036 1.00 102.87 184 VAL A C 1
ATOM 1445 O O . VAL A 1 184 ? 32.150 -7.094 -2.981 1.00 101.60 184 VAL A O 1
ATOM 1449 N N . LYS A 1 185 ? 31.168 -6.686 -4.964 1.00 102.38 185 LYS A N 1
ATOM 1450 C CA . LYS A 1 185 ? 30.149 -7.708 -4.758 1.00 103.34 185 LYS A CA 1
ATOM 1451 C C . LYS A 1 185 ? 30.761 -9.103 -4.855 1.00 96.12 185 LYS A C 1
ATOM 1452 O O . LYS A 1 185 ? 30.214 -10.061 -4.312 1.00 94.29 185 LYS A O 1
ATOM 1458 N N . ARG A 1 186 ? 31.896 -9.214 -5.542 1.00 94.80 186 ARG A N 1
ATOM 1459 C CA . ARG A 1 186 ? 32.658 -10.459 -5.544 1.00 93.46 186 ARG A CA 1
ATOM 1460 C C . ARG A 1 186 ? 33.159 -10.765 -4.136 1.00 86.15 186 ARG A C 1
ATOM 1461 O O . ARG A 1 186 ? 32.964 -11.871 -3.620 1.00 83.89 186 ARG A O 1
ATOM 1469 N N . VAL A 1 187 ? 33.806 -9.776 -3.523 1.00 84.23 187 VAL A N 1
ATOM 1470 C CA . VAL A 1 187 ? 34.282 -9.905 -2.148 1.00 81.60 187 VAL A CA 1
ATOM 1471 C C . VAL A 1 187 ? 33.118 -10.220 -1.212 1.00 83.66 187 VAL A C 1
ATOM 1472 O O . VAL A 1 187 ? 33.239 -11.049 -0.304 1.00 86.63 187 VAL A O 1
ATOM 1476 N N . ALA A 1 188 ? 31.991 -9.557 -1.453 1.00 83.43 188 ALA A N 1
ATOM 1477 C CA . ALA A 1 188 ? 30.772 -9.801 -0.693 1.00 84.81 188 ALA A CA 1
ATOM 1478 C C . ALA A 1 188 ? 30.365 -11.267 -0.778 1.00 87.46 188 ALA A C 1
ATOM 1479 O O . ALA A 1 188 ? 30.091 -11.898 0.239 1.00 87.77 188 ALA A O 1
ATOM 1481 N N . GLU A 1 189 ? 30.340 -11.802 -1.996 1.00 90.97 189 GLU A N 1
ATOM 1482 C CA . GLU A 1 189 ? 29.993 -13.203 -2.215 1.00 95.01 189 GLU A CA 1
ATOM 1483 C C . GLU A 1 189 ? 30.972 -14.140 -1.515 1.00 90.64 189 GLU A C 1
ATOM 1484 O O . GLU A 1 189 ? 30.572 -15.168 -0.966 1.00 94.01 189 GLU A O 1
ATOM 1490 N N . LEU A 1 190 ? 32.253 -13.781 -1.538 1.00 85.70 190 LEU A N 1
ATOM 1491 C CA . LEU A 1 190 ? 33.276 -14.571 -0.859 1.00 81.28 190 LEU A CA 1
ATOM 1492 C C . LEU A 1 190 ? 33.012 -14.640 0.642 1.00 88.61 190 LEU A C 1
ATOM 1493 O O . LEU A 1 190 ? 32.950 -15.727 1.223 1.00 95.43 190 LEU A O 1
ATOM 1498 N N . LEU A 1 191 ? 32.851 -13.473 1.261 1.00 90.05 191 LEU A N 1
ATOM 1499 C CA . LEU A 1 191 ? 32.577 -13.396 2.693 1.00 92.64 191 LEU A CA 1
ATOM 1500 C C . LEU A 1 191 ? 31.275 -14.107 3.052 1.00 100.78 191 LEU A C 1
ATOM 1501 O O . LEU A 1 191 ? 31.145 -14.667 4.140 1.00 102.35 191 LEU A O 1
ATOM 1506 N N . GLU A 1 192 ? 30.315 -14.080 2.132 1.00 109.89 192 GLU A N 1
ATOM 1507 C CA . GLU A 1 192 ? 29.051 -14.783 2.321 1.00 118.02 192 GLU A CA 1
ATOM 1508 C C . GLU A 1 192 ? 29.264 -16.292 2.320 1.00 122.85 192 GLU A C 1
ATOM 1509 O O . GLU A 1 192 ? 28.671 -17.008 3.124 1.00 132.71 192 GLU A O 1
ATOM 1515 N N . ARG A 1 193 ? 30.111 -16.768 1.413 1.00 117.79 193 ARG A N 1
ATOM 1516 C CA . ARG A 1 193 ? 30.424 -18.191 1.334 1.00 114.88 193 ARG A CA 1
ATOM 1517 C C . ARG A 1 193 ? 31.134 -18.648 2.604 1.00 112.47 193 ARG A C 1
ATOM 1518 O O . ARG A 1 193 ? 30.770 -19.665 3.203 1.00 118.09 193 ARG A O 1
ATOM 1526 N N . ILE A 1 194 ? 32.146 -17.884 3.008 1.00 105.67 194 ILE A N 1
ATOM 1527 C CA . ILE A 1 194 ? 32.890 -18.169 4.230 1.00 103.04 194 ILE A CA 1
ATOM 1528 C C . ILE A 1 194 ? 31.960 -18.176 5.440 1.00 107.39 194 ILE A C 1
ATOM 1529 O O . ILE A 1 194 ? 32.097 -19.008 6.338 1.00 106.79 194 ILE A O 1
ATOM 1534 N N . ALA A 1 195 ? 31.005 -17.251 5.450 1.00 113.23 195 ALA A N 1
ATOM 1535 C CA . ALA A 1 195 ? 30.022 -17.181 6.523 1.00 126.37 195 ALA A CA 1
ATOM 1536 C C . ALA A 1 195 ? 29.101 -18.396 6.500 1.00 138.61 195 ALA A C 1
ATOM 1537 O O . ALA A 1 195 ? 28.641 -18.854 7.545 1.00 143.36 195 ALA A O 1
ATOM 1539 N N . ARG A 1 196 ? 28.828 -18.911 5.305 1.00 146.97 196 ARG A N 1
ATOM 1540 C CA . ARG A 1 196 ? 27.978 -20.088 5.165 1.00 159.81 196 ARG A CA 1
ATOM 1541 C C . ARG A 1 196 ? 28.664 -21.353 5.668 1.00 160.66 196 ARG A C 1
ATOM 1542 O O . ARG A 1 196 ? 28.116 -22.071 6.504 1.00 166.14 196 ARG A O 1
ATOM 1550 N N . GLU A 1 197 ? 29.863 -21.627 5.159 1.00 156.20 197 GLU A N 1
ATOM 1551 C CA . GLU A 1 197 ? 30.543 -22.875 5.496 1.00 155.10 197 GLU A CA 1
ATOM 1552 C C . GLU A 1 197 ? 31.189 -22.858 6.884 1.00 150.72 197 GLU A C 1
ATOM 1553 O O . GLU A 1 197 ? 31.039 -23.810 7.650 1.00 154.22 197 GLU A O 1
ATOM 1559 N N . SER A 1 198 ? 31.904 -21.785 7.209 1.00 142.65 198 SER A N 1
ATOM 1560 C CA . SER A 1 198 ? 32.635 -21.718 8.471 1.00 137.43 198 SER A CA 1
ATOM 1561 C C . SER A 1 198 ? 31.787 -21.192 9.624 1.00 137.59 198 SER A C 1
ATOM 1562 O O . SER A 1 198 ? 32.168 -21.324 10.788 1.00 138.26 198 SER A O 1
ATOM 1565 N N . GLY A 1 199 ? 30.636 -20.609 9.299 1.00 137.91 199 GLY A N 1
ATOM 1566 C CA . GLY A 1 199 ? 29.767 -20.015 10.299 1.00 140.25 199 GLY A CA 1
ATOM 1567 C C . GLY A 1 199 ? 30.482 -18.985 11.155 1.00 137.11 199 GLY A C 1
ATOM 1568 O O . GLY A 1 199 ? 30.196 -18.846 12.344 1.00 140.29 199 GLY A O 1
ATOM 1569 N N . SER A 1 200 ? 31.417 -18.264 10.544 1.00 131.16 200 SER A N 1
ATOM 1570 C CA . SER A 1 200 ? 32.246 -17.305 11.264 1.00 129.19 200 SER A CA 1
ATOM 1571 C C . SER A 1 200 ? 31.440 -16.114 11.769 1.00 136.54 200 SER A C 1
ATOM 1572 O O . SER A 1 200 ? 30.496 -15.665 11.118 1.00 137.72 200 SER A O 1
ATOM 1575 N N . GLU A 1 201 ? 31.823 -15.607 12.936 1.00 141.22 201 GLU A N 1
ATOM 1576 C CA . GLU A 1 201 ? 31.152 -14.463 13.537 1.00 147.48 201 GLU A CA 1
ATOM 1577 C C . GLU A 1 201 ? 31.503 -13.174 12.801 1.00 141.62 201 GLU A C 1
ATOM 1578 O O . GLU A 1 201 ? 30.661 -12.292 12.635 1.00 143.61 201 GLU A O 1
ATOM 1584 N N . GLU A 1 202 ? 32.753 -13.075 12.360 1.00 135.23 202 GLU A N 1
ATOM 1585 C CA . GLU A 1 202 ? 33.239 -11.881 11.677 1.00 131.61 202 GLU A CA 1
ATOM 1586 C C . GLU A 1 202 ? 32.777 -11.820 10.226 1.00 123.02 202 GLU A C 1
ATOM 1587 O O . GLU A 1 202 ? 32.453 -10.747 9.717 1.00 122.52 202 GLU A O 1
ATOM 1593 N N . ALA A 1 203 ? 32.758 -12.977 9.570 1.00 115.77 203 ALA A N 1
ATOM 1594 C CA . ALA A 1 203 ? 32.431 -13.067 8.150 1.00 109.02 203 ALA A CA 1
ATOM 1595 C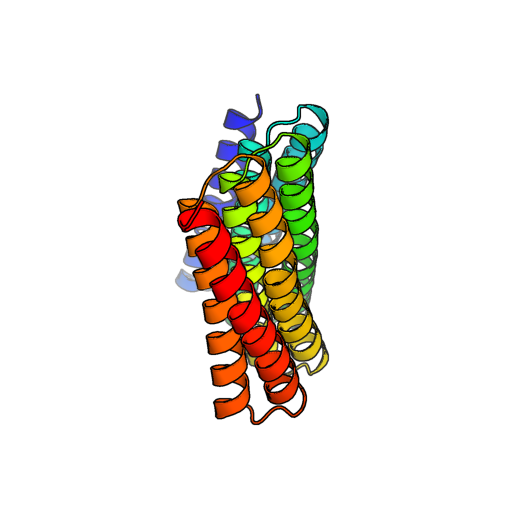 C . ALA A 1 203 ? 31.082 -12.434 7.829 1.00 110.20 203 ALA A C 1
ATOM 1596 O O . ALA A 1 203 ? 30.938 -11.746 6.819 1.00 105.91 203 ALA A O 1
ATOM 1598 N N . LYS A 1 204 ? 30.102 -12.666 8.696 1.00 117.72 204 LYS A N 1
ATOM 1599 C CA . LYS A 1 204 ? 28.766 -12.107 8.518 1.00 127.40 204 LYS A CA 1
ATOM 1600 C C . LYS A 1 204 ? 28.796 -10.580 8.527 1.00 124.65 204 LYS A C 1
ATOM 1601 O O . LYS A 1 204 ? 28.312 -9.934 7.597 1.00 121.91 204 LYS A O 1
ATOM 1607 N N . GLU A 1 205 ? 29.378 -10.017 9.582 1.00 124.88 205 GLU A N 1
ATOM 1608 C CA . GLU A 1 205 ? 29.466 -8.569 9.746 1.00 125.33 205 GLU A CA 1
ATOM 1609 C C . GLU A 1 205 ? 30.220 -7.913 8.591 1.00 119.47 205 GLU A C 1
ATOM 1610 O O . GLU A 1 205 ? 29.749 -6.933 8.003 1.00 127.04 205 GLU A O 1
ATOM 1616 N N . ARG A 1 206 ? 31.388 -8.464 8.270 1.00 107.39 206 ARG A N 1
ATOM 1617 C CA . ARG A 1 206 ? 32.199 -7.958 7.169 1.00 97.43 206 ARG A CA 1
ATOM 1618 C C . ARG A 1 206 ? 31.421 -8.006 5.857 1.00 100.02 206 ARG A C 1
ATOM 1619 O O . ARG A 1 206 ? 31.468 -7.065 5.062 1.00 97.59 206 ARG A O 1
ATOM 1627 N N . ALA A 1 207 ? 30.695 -9.101 5.646 1.00 107.14 207 ALA A N 1
ATOM 1628 C CA . ALA A 1 207 ? 29.863 -9.251 4.457 1.00 116.27 207 ALA A CA 1
ATOM 1629 C C . ALA A 1 207 ? 28.784 -8.175 4.407 1.00 125.72 207 ALA A C 1
ATOM 1630 O O . ALA A 1 207 ? 28.477 -7.647 3.339 1.00 134.78 207 ALA A O 1
ATOM 1632 N N . GLU A 1 208 ? 28.213 -7.855 5.565 1.00 127.05 208 GLU A N 1
ATOM 1633 C CA . GLU A 1 208 ? 27.207 -6.800 5.651 1.00 128.85 208 GLU A CA 1
ATOM 1634 C C . GLU A 1 208 ? 27.803 -5.449 5.264 1.00 121.56 208 GLU A C 1
ATOM 1635 O O . GLU A 1 208 ? 27.220 -4.706 4.465 1.00 121.65 208 GLU A O 1
ATOM 1641 N N . ARG A 1 209 ? 28.969 -5.142 5.831 1.00 113.92 209 ARG A N 1
ATOM 1642 C CA . ARG A 1 209 ? 29.666 -3.896 5.518 1.00 106.28 209 ARG A CA 1
ATOM 1643 C C . ARG A 1 209 ? 29.943 -3.779 4.021 1.00 102.67 209 ARG A C 1
ATOM 1644 O O . ARG A 1 209 ? 29.637 -2.758 3.397 1.00 104.58 209 ARG A O 1
ATOM 1652 N N . VAL A 1 210 ? 30.520 -4.834 3.452 1.00 99.72 210 VAL A N 1
ATOM 1653 C CA . VAL A 1 210 ? 30.852 -4.855 2.031 1.00 98.94 210 VAL A CA 1
ATOM 1654 C C . VAL A 1 210 ? 29.601 -4.697 1.166 1.00 108.45 210 VAL A C 1
ATOM 1655 O O . VAL A 1 210 ? 29.618 -3.978 0.166 1.00 107.89 210 VAL A O 1
ATOM 1659 N N . ARG A 1 211 ? 28.514 -5.356 1.561 1.00 116.65 211 ARG A N 1
ATOM 1660 C CA . ARG A 1 211 ? 27.253 -5.243 0.832 1.00 118.47 211 ARG A CA 1
ATOM 1661 C C . ARG A 1 211 ? 26.719 -3.816 0.867 1.00 115.49 211 ARG A C 1
ATOM 1662 O O . ARG A 1 211 ? 26.198 -3.320 -0.133 1.00 118.28 211 ARG A O 1
ATOM 1670 N N . GLU A 1 212 ? 26.848 -3.158 2.016 1.00 114.17 212 GLU A N 1
ATOM 1671 C CA . GLU A 1 212 ? 26.466 -1.753 2.125 1.00 114.08 212 GLU A CA 1
ATOM 1672 C C . GLU A 1 212 ? 27.313 -0.898 1.183 1.00 108.83 212 GLU A C 1
ATOM 1673 O O . GLU A 1 212 ? 26.796 -0.026 0.469 1.00 109.07 212 GLU A O 1
ATOM 1679 N N . GLU A 1 213 ? 28.617 -1.167 1.180 1.00 104.44 213 GLU A N 1
ATOM 1680 C CA . GLU A 1 213 ? 29.548 -0.452 0.313 1.00 104.95 213 GLU A CA 1
ATOM 1681 C C . GLU A 1 213 ? 29.163 -0.583 -1.156 1.00 104.31 213 GLU A C 1
ATOM 1682 O O . GLU A 1 213 ? 29.165 0.400 -1.891 1.00 105.08 213 GLU A O 1
ATOM 1688 N N . ALA A 1 214 ? 28.837 -1.800 -1.579 1.00 103.54 214 ALA A N 1
ATOM 1689 C CA . ALA A 1 214 ? 28.420 -2.044 -2.956 1.00 104.08 214 ALA A CA 1
ATOM 1690 C C . ALA A 1 214 ? 27.093 -1.352 -3.243 1.00 111.83 214 ALA A C 1
ATOM 1691 O O . ALA A 1 214 ? 26.856 -0.869 -4.353 1.00 112.65 214 ALA A O 1
ATOM 1693 N N . ARG A 1 215 ? 26.233 -1.310 -2.231 1.00 119.63 215 ARG A N 1
ATOM 1694 C CA . ARG A 1 215 ? 24.937 -0.652 -2.342 1.00 133.06 215 ARG A CA 1
ATOM 1695 C C . ARG A 1 215 ? 25.112 0.836 -2.617 1.00 135.33 215 ARG A C 1
ATOM 1696 O O . ARG A 1 215 ? 24.364 1.424 -3.398 1.00 141.54 215 ARG A O 1
ATOM 1704 N N . GLU A 1 216 ? 26.107 1.441 -1.974 1.00 133.50 216 GLU A N 1
ATOM 1705 C CA . GLU A 1 216 ? 26.406 2.853 -2.205 1.00 137.71 216 GLU A CA 1
ATOM 1706 C C . GLU A 1 216 ? 27.095 3.080 -3.554 1.00 135.77 216 GLU A C 1
ATOM 1707 O O . GLU A 1 216 ? 26.724 3.976 -4.324 1.00 134.1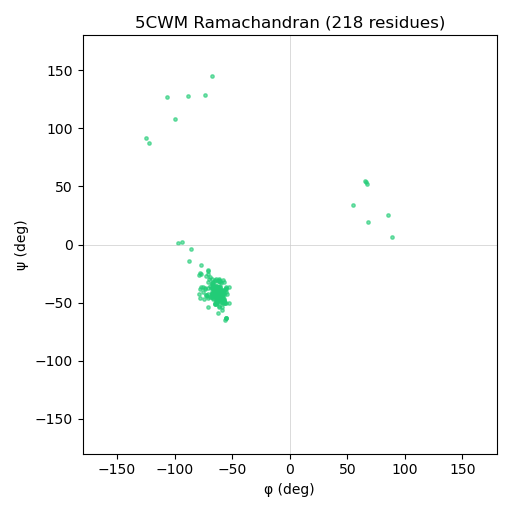0 216 GLU A O 1
ATOM 1713 N N . LEU A 1 217 ? 28.097 2.252 -3.831 1.00 136.50 217 LEU A N 1
ATOM 1714 C CA . LEU A 1 217 ? 28.922 2.383 -5.026 1.00 137.47 217 LEU A CA 1
ATOM 1715 C C . LEU A 1 217 ? 28.119 2.166 -6.303 1.00 142.30 217 LEU A C 1
ATOM 1716 O O . LEU A 1 217 ? 28.446 2.726 -7.349 1.00 141.78 217 LEU A O 1
ATOM 1721 N N . GLN A 1 218 ? 27.073 1.350 -6.216 1.00 148.23 218 GLN A N 1
ATOM 1722 C CA . GLN A 1 218 ? 26.173 1.155 -7.345 1.00 157.24 218 GLN A CA 1
ATOM 1723 C C . GLN A 1 218 ? 25.480 2.469 -7.689 1.00 166.69 218 GLN A C 1
ATOM 1724 O O . GLN A 1 218 ? 25.372 2.846 -8.858 1.00 169.98 218 GLN A O 1
ATOM 1730 N N . GLU A 1 219 ? 25.024 3.166 -6.653 1.00 171.58 219 GLU A N 1
ATOM 1731 C CA . GLU A 1 219 ? 24.375 4.459 -6.818 1.00 178.40 219 GLU A CA 1
ATOM 1732 C C . GLU A 1 219 ? 25.364 5.509 -7.315 1.00 172.24 219 GLU A C 1
ATOM 1733 O O . GLU A 1 219 ? 24.998 6.401 -8.082 1.00 180.74 219 GLU A O 1
ATOM 1739 N N . ARG A 1 220 ? 26.616 5.401 -6.876 1.00 159.93 220 ARG A N 1
ATOM 1740 C CA . ARG A 1 220 ? 27.653 6.329 -7.327 1.00 153.77 220 ARG A CA 1
ATOM 1741 C C . ARG A 1 220 ? 27.962 6.154 -8.813 1.00 149.87 220 ARG A C 1
ATOM 1742 O O . ARG A 1 220 ? 28.044 7.133 -9.558 1.00 150.87 220 ARG A O 1
ATOM 1750 N N . VAL A 1 221 ? 28.139 4.905 -9.236 1.00 148.44 221 VAL A N 1
ATOM 1751 C CA . VAL A 1 221 ? 28.381 4.598 -10.642 1.00 154.43 221 VAL A CA 1
ATOM 1752 C C . VAL A 1 221 ? 27.176 5.011 -11.478 1.00 168.94 221 VAL A C 1
ATOM 1753 O O . VAL A 1 221 ? 27.325 5.524 -12.588 1.00 180.13 221 VAL A O 1
ATOM 1757 N N . LYS A 1 222 ? 25.984 4.793 -10.929 1.00 171.08 222 LYS A N 1
ATOM 1758 C CA . LYS A 1 222 ? 24.753 5.241 -11.569 1.00 177.54 222 LYS A CA 1
ATOM 1759 C C . LYS A 1 222 ? 24.803 6.749 -11.805 1.00 181.42 222 LYS A C 1
ATOM 1760 O O . LYS A 1 222 ? 24.512 7.228 -12.903 1.00 187.23 222 LYS A O 1
ATOM 1766 N N . GLU A 1 223 ? 25.193 7.486 -10.769 1.00 178.56 223 GLU A N 1
ATOM 1767 C CA . GLU A 1 223 ? 25.354 8.933 -10.861 1.00 179.92 223 GLU A CA 1
ATOM 1768 C C . GLU A 1 223 ? 26.363 9.312 -11.941 1.00 175.97 223 GLU A C 1
ATOM 1769 O O . GLU A 1 223 ? 26.163 10.276 -12.681 1.00 182.11 223 GLU A O 1
ATOM 1775 N N . LEU A 1 224 ? 27.445 8.544 -12.026 1.00 166.51 224 LEU A N 1
ATOM 1776 C CA . LEU A 1 224 ? 28.490 8.800 -13.010 1.00 162.35 224 LEU A CA 1
ATOM 1777 C C . LEU A 1 224 ? 27.991 8.599 -14.440 1.00 173.13 224 LEU A C 1
ATOM 1778 O O . LEU A 1 224 ? 28.315 9.383 -15.333 1.00 177.92 224 LEU A O 1
ATOM 1783 N N . ARG A 1 225 ? 27.200 7.551 -14.655 1.00 179.64 225 ARG A N 1
ATOM 1784 C CA . ARG A 1 225 ? 26.713 7.234 -15.994 1.00 189.44 225 ARG A CA 1
ATOM 1785 C C . ARG A 1 225 ? 25.550 8.136 -16.400 1.00 198.89 225 ARG A C 1
ATOM 1786 O O . ARG A 1 225 ? 25.311 8.347 -17.589 1.00 203.91 225 ARG A O 1
ATOM 1794 N N . GLU A 1 226 ? 24.829 8.668 -15.416 1.00 202.86 226 GLU A N 1
ATOM 1795 C CA . GLU A 1 226 ? 23.711 9.560 -15.706 1.00 213.15 226 GLU A CA 1
ATOM 1796 C C . GLU A 1 226 ? 24.197 10.908 -16.232 1.00 218.08 226 GLU A C 1
ATOM 1797 O O . GLU A 1 226 ? 23.528 11.542 -17.048 1.00 225.48 226 GLU A O 1
ATOM 1803 N N . ARG A 1 227 ? 25.363 11.341 -15.763 1.00 215.25 227 ARG A N 1
ATOM 1804 C CA . ARG A 1 227 ? 25.932 12.611 -16.198 1.00 220.34 227 ARG A CA 1
ATOM 1805 C C . ARG A 1 227 ? 27.354 12.427 -16.719 1.00 215.80 227 ARG A C 1
ATOM 1806 O O . ARG A 1 227 ? 27.747 13.045 -17.708 1.00 219.52 227 ARG A O 1
#

Foldseek 3Di:
DLVVLLVVLVVLLVQLVVLVVVCVVVVNPVSLVVSLVSLVVSLVSLVVSLVVCLVVLPLVSLLSSLVSLVSSLLVLCVSCVVVVDPVSLVVSLVSLLVSLVSLVVSLVSCLVVLNLVSNLSSLVSLLSSLVSLVVSCVSPVDPVSPVSSLVSLLVSLVSLVVSLVSCLVVLNLVSLVVSLVSLVVSLVVLVVCCVPVVDPVSVVSSVVSVVVSVVSVVVSVVSVVD